Protein AF-Q2TUV1-F1 (afdb_monomer_lite)

InterPro domains:
  IPR002642 Lysophospholipase, catalytic domain [PF01735] (1-198)
  IPR002642 Lysophospholipase, catalytic domain [PS51210] (1-198)
  IPR016035 Acyl transferase/acyl hydrolase/lysophospholipase [SSF52151] (1-198)

pLDDT: mean 90.01, std 7.32, range [65.62, 97.75]

Foldseek 3Di:
DVLLVVLLQLLVLNDDPCCCVPVVVLVQQVCDPVQPQFQVPDVVQLVVCVVVVNVLSNLCRTPQQCVDCLGLVNLQVVCVVVVDDDDPLSSQLLSSLSRRAGPDPCSSQSQPFLLCSCVRPCNVVVVDDFDKDKDFDDDPPDPDDDPLTFIWIDGNAWIFGCRPVTNDIDGLQQPPFDDDPNHGPDDGDGRPRRSSSD

Secondary structure (DSSP, 8-state):
-HHHHHHHHHTTTT--HHHHHHT-GGGTT--SGGG-SB-GGGHHHHHHHHHTT-HHHHHTTBTTTTSGGGSHHHHHHHHHHTT----HHHHHHHHHHHHHS---TTTTTTT-BTGGGGGSHHHHTT-SPPP-EEEE---TT--PPPTTPPEEEE-SSEEEE-STTT-EEEEGGGTT--EETTEESSSPP-STTBTTT-

Radius of gyration: 18.06 Å; chains: 1; bounding box: 43×47×46 Å

Structure (mmCIF, N/CA/C/O backbone):
data_AF-Q2TUV1-F1
#
_entry.id   AF-Q2TUV1-F1
#
loop_
_atom_site.group_PDB
_atom_site.id
_atom_site.type_symbol
_atom_site.label_atom_id
_atom_site.label_alt_id
_atom_site.label_comp_id
_atom_site.label_asym_id
_atom_site.label_entity_id
_atom_site.label_seq_id
_atom_site.pdbx_PDB_ins_code
_atom_site.Cartn_x
_atom_site.Cartn_y
_atom_site.Cartn_z
_atom_site.occupancy
_atom_site.B_iso_or_equiv
_atom_site.auth_seq_id
_atom_site.auth_comp_id
_atom_site.auth_asym_id
_atom_site.auth_atom_id
_atom_site.pdbx_PDB_model_num
ATOM 1 N N . GLY A 1 1 ? -8.814 6.546 -2.308 1.00 87.31 1 GLY A N 1
ATOM 2 C CA . GLY A 1 1 ? -10.287 6.530 -2.306 1.00 87.31 1 GLY A CA 1
ATOM 3 C C . GLY A 1 1 ? -10.785 5.111 -2.459 1.00 87.31 1 GLY A C 1
ATOM 4 O O . GLY A 1 1 ? -10.721 4.375 -1.491 1.00 87.31 1 GLY A O 1
ATOM 5 N N . GLY A 1 2 ? -11.200 4.700 -3.664 1.00 93.56 2 GLY A N 1
ATOM 6 C CA . GLY A 1 2 ? -11.708 3.339 -3.916 1.00 93.56 2 GLY A CA 1
ATOM 7 C C . GLY A 1 2 ? -10.753 2.218 -3.485 1.00 93.56 2 GLY A C 1
ATOM 8 O O . GLY A 1 2 ? -11.180 1.293 -2.806 1.00 93.56 2 GLY A O 1
ATOM 9 N N . SER A 1 3 ? -9.451 2.359 -3.761 1.00 94.56 3 SER A N 1
ATOM 10 C CA . SER A 1 3 ? -8.426 1.403 -3.311 1.00 94.56 3 SER A CA 1
ATOM 11 C C . SER A 1 3 ? -8.361 1.252 -1.790 1.00 94.56 3 SER A C 1
ATOM 13 O O . SER A 1 3 ? -8.114 0.162 -1.298 1.00 94.56 3 SER A O 1
ATOM 15 N N . TRP A 1 4 ? -8.630 2.324 -1.037 1.00 93.62 4 TRP A N 1
ATOM 16 C CA . TRP A 1 4 ? -8.633 2.286 0.428 1.00 93.62 4 TRP A CA 1
ATOM 17 C C . TRP A 1 4 ? -9.812 1.472 0.955 1.00 93.62 4 TRP A C 1
ATOM 19 O O . TRP A 1 4 ? -9.640 0.652 1.850 1.00 93.62 4 TRP A O 1
ATOM 29 N N . LEU A 1 5 ? -10.996 1.664 0.362 1.00 93.50 5 LEU A N 1
ATOM 30 C CA . LEU A 1 5 ? -12.185 0.879 0.683 1.00 93.50 5 LEU A CA 1
ATOM 31 C C . LEU A 1 5 ? -11.929 -0.604 0.402 1.00 93.50 5 LEU A C 1
ATOM 33 O O . LEU A 1 5 ? -12.006 -1.419 1.310 1.00 93.50 5 LEU A O 1
ATOM 37 N N . VAL A 1 6 ? -11.563 -0.940 -0.837 1.00 93.75 6 VAL A N 1
ATOM 38 C CA . VAL A 1 6 ? -11.376 -2.336 -1.255 1.00 93.75 6 VAL A CA 1
ATOM 39 C C . VAL A 1 6 ? -10.231 -3.005 -0.487 1.00 93.75 6 VAL A C 1
ATOM 41 O O . VAL A 1 6 ? -10.405 -4.119 -0.003 1.00 93.75 6 VAL A O 1
ATOM 44 N N . GLY A 1 7 ? -9.099 -2.318 -0.309 1.00 93.94 7 GLY A N 1
ATOM 45 C CA . GLY A 1 7 ? -7.959 -2.821 0.459 1.00 93.94 7 GLY A CA 1
ATOM 46 C C . GLY A 1 7 ? -8.300 -3.060 1.930 1.00 93.94 7 GLY A C 1
ATOM 47 O O . GLY A 1 7 ? -8.040 -4.143 2.441 1.00 93.94 7 GLY A O 1
ATOM 48 N N . SER A 1 8 ? -8.944 -2.099 2.603 1.00 93.06 8 SER A N 1
ATOM 49 C CA . SER A 1 8 ? -9.300 -2.261 4.023 1.00 93.06 8 SER A CA 1
ATOM 50 C C . SER A 1 8 ? -10.266 -3.420 4.273 1.00 93.06 8 SER A C 1
ATOM 52 O O . SER A 1 8 ? -10.131 -4.079 5.292 1.00 93.06 8 SER A O 1
ATOM 54 N N . LEU A 1 9 ? -11.183 -3.729 3.349 1.00 94.25 9 LEU A N 1
ATOM 55 C CA . LEU A 1 9 ? -12.071 -4.891 3.485 1.00 94.25 9 LEU A CA 1
ATOM 56 C C . LEU A 1 9 ? -11.351 -6.207 3.178 1.00 94.25 9 LEU A C 1
ATOM 58 O O . LEU A 1 9 ? -11.445 -7.169 3.938 1.00 94.25 9 LEU A O 1
ATOM 62 N N . ALA A 1 10 ? -10.610 -6.260 2.070 1.00 94.38 10 ALA A N 1
ATOM 63 C CA . ALA A 1 10 ? -9.928 -7.475 1.634 1.00 94.38 10 ALA A CA 1
ATOM 64 C C . ALA A 1 10 ? -8.885 -7.967 2.640 1.00 94.38 10 ALA A C 1
ATOM 66 O O . ALA A 1 10 ? -8.793 -9.163 2.907 1.00 94.38 10 ALA A O 1
ATOM 67 N N . MET A 1 11 ? -8.154 -7.037 3.260 1.00 93.31 11 MET A N 1
ATOM 68 C CA . MET A 1 11 ? -7.170 -7.357 4.294 1.00 93.31 11 MET A CA 1
ATOM 69 C C . MET A 1 11 ? -7.799 -7.878 5.593 1.00 93.31 11 MET A C 1
ATOM 71 O O . MET A 1 11 ? -7.081 -8.410 6.433 1.00 93.31 11 MET A O 1
ATOM 75 N N . GLN A 1 12 ? -9.120 -7.752 5.759 1.00 92.50 12 GLN A N 1
ATOM 76 C CA . GLN A 1 12 ? -9.882 -8.276 6.896 1.00 92.50 12 GLN A CA 1
ATOM 77 C C . GLN A 1 12 ? -10.744 -9.477 6.501 1.00 92.50 12 GLN A C 1
ATOM 79 O O . GLN A 1 12 ? -11.858 -9.642 6.988 1.00 92.50 12 GLN A O 1
ATOM 84 N N . ASN A 1 13 ? -10.246 -10.323 5.590 1.00 93.75 13 ASN A N 1
ATOM 85 C CA . ASN A 1 13 ? -10.971 -11.508 5.123 1.00 93.75 13 ASN A CA 1
ATOM 86 C C . ASN A 1 13 ? -12.358 -11.162 4.539 1.00 93.75 13 ASN A C 1
ATOM 88 O O . ASN A 1 13 ? -13.320 -11.907 4.704 1.00 93.75 13 ASN A O 1
ATOM 92 N N . PHE A 1 14 ? -12.433 -10.013 3.861 1.00 94.19 14 PHE A N 1
ATOM 93 C CA . PHE A 1 14 ? -13.621 -9.495 3.188 1.00 94.19 14 PHE A CA 1
ATOM 94 C C . PHE A 1 14 ? -14.840 -9.283 4.103 1.0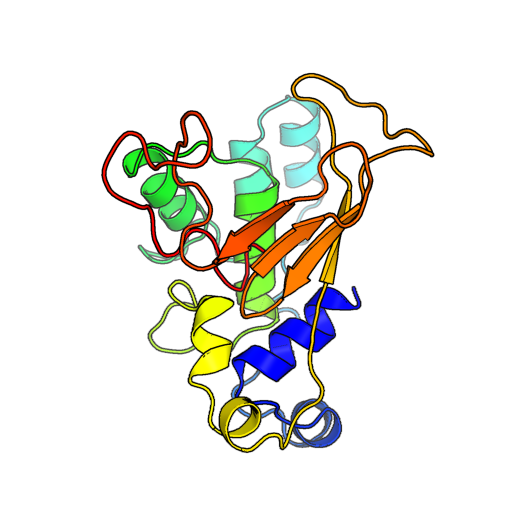0 94.19 14 PHE A C 1
ATOM 96 O O . PHE A 1 14 ? -15.963 -9.646 3.755 1.00 94.19 14 PHE A O 1
ATOM 103 N N . THR A 1 15 ? -14.627 -8.650 5.264 1.00 92.38 15 THR A N 1
ATOM 104 C CA . THR A 1 15 ? -15.714 -8.105 6.096 1.00 92.38 15 THR A CA 1
ATOM 105 C C . THR A 1 15 ? -16.673 -7.257 5.251 1.00 92.38 15 THR A C 1
ATOM 107 O O . THR A 1 15 ? -16.254 -6.529 4.349 1.00 92.38 15 THR A O 1
ATOM 110 N N . THR A 1 16 ? -17.975 -7.337 5.532 1.00 92.00 16 THR A N 1
ATOM 111 C CA . THR A 1 16 ? -18.980 -6.554 4.795 1.00 92.00 16 THR A CA 1
ATOM 112 C C . THR A 1 16 ? -18.959 -5.081 5.203 1.00 92.00 16 THR A C 1
ATOM 114 O O . THR A 1 16 ? -18.588 -4.734 6.323 1.00 92.00 16 THR A O 1
ATOM 117 N N . VAL A 1 17 ? -19.389 -4.188 4.308 1.00 93.19 17 VAL A N 1
ATOM 118 C CA . VAL A 1 17 ? -19.469 -2.747 4.612 1.00 93.19 17 VAL A CA 1
ATOM 119 C C . VAL A 1 17 ? -20.440 -2.497 5.764 1.00 93.19 17 VAL A C 1
ATOM 121 O O . VAL A 1 17 ? -20.173 -1.672 6.633 1.00 93.19 17 VAL A O 1
ATOM 124 N N . GLU A 1 18 ? -21.560 -3.214 5.773 1.00 92.50 18 GLU A N 1
ATOM 125 C CA . GLU A 1 18 ? -22.589 -3.140 6.799 1.00 92.50 18 GLU A CA 1
ATOM 126 C C . GLU A 1 18 ? -22.013 -3.475 8.175 1.00 92.50 18 GLU A C 1
ATOM 128 O O . GLU A 1 18 ? -22.199 -2.708 9.117 1.00 92.50 18 GLU A O 1
ATOM 133 N N . GLU A 1 19 ? -21.257 -4.566 8.281 1.00 92.00 19 GLU A N 1
ATOM 134 C CA . GLU A 1 19 ? -20.611 -4.970 9.529 1.00 92.00 19 GLU A CA 1
ATOM 135 C C . GLU A 1 19 ? -19.595 -3.917 9.992 1.00 92.00 19 GLU A C 1
ATOM 137 O O . GLU A 1 19 ? -19.640 -3.478 11.142 1.00 92.00 19 GLU A O 1
ATOM 142 N N . VAL A 1 20 ? -18.748 -3.406 9.087 1.00 91.38 20 VAL A N 1
ATOM 143 C CA . VAL A 1 20 ? -17.787 -2.342 9.429 1.00 91.38 20 VAL A CA 1
ATOM 144 C C . VAL A 1 20 ? -18.484 -1.079 9.945 1.00 91.38 20 VAL A C 1
ATOM 146 O O . VAL A 1 20 ? -18.038 -0.483 10.922 1.00 91.38 20 VAL A O 1
ATOM 149 N N . VAL A 1 21 ? -19.584 -0.661 9.317 1.00 90.19 21 VAL A N 1
ATOM 150 C CA . VAL A 1 21 ? -20.277 0.590 9.660 1.00 90.19 21 VAL A CA 1
ATOM 151 C C . VAL A 1 21 ? -21.147 0.457 10.910 1.00 90.19 21 VAL A C 1
ATOM 153 O O . VAL A 1 21 ? -21.186 1.384 11.720 1.00 90.19 21 VAL A O 1
ATOM 156 N N . PHE A 1 22 ? -21.877 -0.649 11.059 1.00 89.06 22 PHE A N 1
ATOM 157 C CA . PHE A 1 22 ? -22.876 -0.804 12.120 1.00 89.06 22 PHE A CA 1
ATOM 158 C C . PHE A 1 22 ? -22.338 -1.508 13.363 1.00 89.06 22 PHE A C 1
ATOM 160 O O . PHE A 1 22 ? -22.777 -1.191 14.468 1.00 89.06 22 PHE A O 1
ATOM 167 N N . GLU A 1 23 ? -21.395 -2.434 13.198 1.00 87.25 23 GLU A N 1
ATOM 168 C CA . GLU A 1 23 ? -20.838 -3.230 14.296 1.00 87.25 23 GLU A CA 1
ATOM 169 C C . GLU A 1 23 ? -19.422 -2.773 14.678 1.00 87.25 23 GLU A C 1
ATOM 171 O O . GLU A 1 23 ? -18.993 -2.988 15.811 1.00 87.25 23 GLU A O 1
ATOM 176 N N . ASN A 1 24 ? -18.725 -2.085 13.763 1.00 82.44 24 ASN A N 1
ATOM 177 C CA . ASN A 1 24 ? -17.346 -1.608 13.907 1.00 82.44 24 ASN A CA 1
ATOM 178 C C . ASN A 1 24 ? -16.391 -2.678 14.483 1.00 82.44 24 ASN A C 1
ATOM 180 O O . ASN A 1 24 ? -15.680 -2.410 15.464 1.00 82.44 24 ASN A O 1
ATOM 184 N N . PRO A 1 25 ? -16.362 -3.900 13.905 1.00 79.19 25 PRO A N 1
ATOM 185 C CA . PRO A 1 25 ? -15.434 -4.934 14.325 1.00 79.19 25 PRO A CA 1
ATOM 186 C C . PRO A 1 25 ? -14.004 -4.399 14.231 1.00 79.19 25 PRO A C 1
ATOM 188 O O . PRO A 1 25 ? -13.601 -3.797 13.233 1.00 79.19 25 PRO A O 1
ATOM 191 N N . TYR A 1 26 ? -13.241 -4.603 15.303 1.00 80.00 26 TYR A N 1
ATOM 192 C CA . TYR A 1 26 ? -11.821 -4.248 15.386 1.00 80.00 26 TYR A CA 1
ATOM 193 C C . TYR A 1 26 ? -11.487 -2.765 15.160 1.00 80.00 26 TYR A C 1
ATOM 195 O O . TYR A 1 26 ? -10.321 -2.430 14.939 1.00 80.00 26 TYR A O 1
ATOM 203 N N . ASP A 1 27 ? -12.484 -1.880 15.248 1.00 85.38 27 ASP A N 1
ATOM 204 C CA . ASP A 1 27 ? -12.310 -0.440 15.059 1.00 85.38 27 ASP A CA 1
ATOM 205 C C . ASP A 1 27 ? -11.691 -0.085 13.688 1.00 85.38 27 ASP A C 1
ATOM 207 O O . ASP A 1 27 ? -10.766 0.727 13.587 1.00 85.38 27 ASP A O 1
ATOM 211 N N . LEU A 1 28 ? -12.157 -0.751 12.622 1.00 86.38 28 LEU A N 1
ATOM 212 C CA . LEU A 1 28 ? -11.512 -0.728 11.306 1.00 86.38 28 LEU A CA 1
ATOM 213 C C . LEU A 1 28 ? -11.507 0.659 10.644 1.00 86.38 28 LEU A C 1
ATOM 215 O O . LEU A 1 28 ? -10.469 1.088 10.146 1.00 86.38 28 LEU A O 1
ATOM 219 N N . TRP A 1 29 ? -12.644 1.365 10.629 1.00 88.44 29 TRP A N 1
ATOM 220 C CA . TRP A 1 29 ? -12.791 2.691 10.002 1.00 88.44 29 TRP A CA 1
ATOM 221 C C . TRP A 1 29 ? -12.961 3.796 11.038 1.00 88.44 29 TRP A C 1
ATOM 223 O O . TRP A 1 29 ? -13.899 4.600 11.002 1.00 88.44 29 TRP A O 1
ATOM 233 N N . ASN A 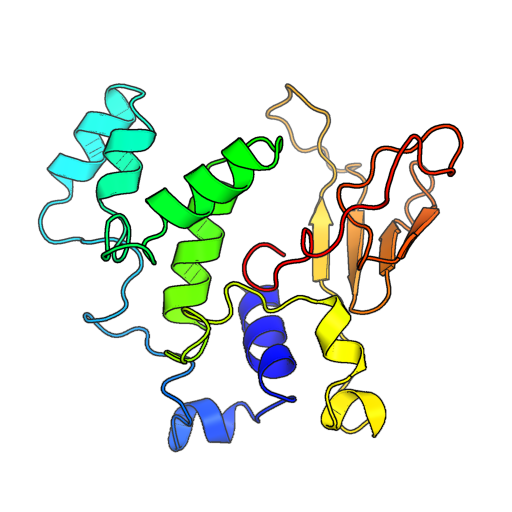1 30 ? -12.026 3.861 11.978 1.00 81.25 30 ASN A N 1
ATOM 234 C CA . ASN A 1 30 ? -12.037 4.913 12.976 1.00 81.25 30 ASN A CA 1
ATOM 235 C C . ASN A 1 30 ? -11.465 6.218 12.413 1.00 81.25 30 ASN A C 1
ATOM 237 O O . ASN A 1 30 ? -10.264 6.486 12.448 1.00 81.25 30 ASN A O 1
ATOM 241 N N . LEU A 1 31 ? -12.370 7.062 11.922 1.00 78.69 31 LEU A N 1
ATOM 242 C CA . LEU A 1 31 ? -12.064 8.401 11.415 1.00 78.69 31 LEU A CA 1
ATOM 243 C C . LEU A 1 31 ? -12.265 9.495 12.480 1.00 78.69 31 LEU A C 1
ATOM 245 O O . LEU A 1 31 ? -12.378 10.676 12.143 1.00 78.69 31 LEU A O 1
ATOM 249 N N . THR A 1 32 ? -12.351 9.121 13.760 1.00 78.44 32 THR A N 1
ATOM 250 C CA . THR A 1 32 ? -12.572 10.072 14.859 1.00 78.44 32 THR A CA 1
ATOM 251 C C . THR A 1 32 ? -11.308 10.866 15.195 1.00 78.44 32 THR A C 1
ATOM 253 O O . THR A 1 32 ? -10.222 10.608 14.671 1.00 78.44 32 THR A O 1
ATOM 256 N N . GLU A 1 33 ? -11.439 11.838 16.104 1.00 65.62 33 GLU A N 1
ATOM 257 C CA . GLU A 1 33 ? -10.330 12.666 16.599 1.00 65.62 33 GLU A CA 1
ATOM 258 C C . GLU A 1 33 ? -9.123 11.860 17.099 1.00 65.62 33 GLU A C 1
ATOM 260 O O . GLU A 1 33 ? -7.988 12.307 16.937 1.00 65.62 33 GLU A O 1
ATOM 265 N N . SER A 1 34 ? -9.337 10.653 17.632 1.00 72.12 34 SER A N 1
ATOM 266 C CA . SER A 1 34 ? -8.258 9.813 18.162 1.00 72.12 34 SER A CA 1
ATOM 267 C C . SER A 1 34 ? -7.356 9.204 17.083 1.00 72.12 34 SER A C 1
ATOM 269 O O . SER A 1 34 ? -6.209 8.868 17.379 1.00 72.12 34 SER A O 1
ATOM 271 N N . ARG A 1 35 ? -7.842 9.073 15.839 1.00 78.25 35 ARG A N 1
ATOM 272 C CA . ARG A 1 35 ? -7.130 8.415 14.726 1.00 78.25 35 ARG A CA 1
ATOM 273 C C . ARG A 1 35 ? -7.060 9.277 13.464 1.00 78.25 35 ARG A C 1
ATOM 275 O O . ARG A 1 35 ? -6.800 8.785 12.376 1.00 78.25 35 ARG A O 1
ATOM 282 N N . GLN A 1 36 ? -7.225 10.593 13.573 1.00 84.19 36 GLN A N 1
ATOM 283 C CA . GLN A 1 36 ? -6.979 11.501 12.442 1.00 84.19 36 GLN A CA 1
ATOM 284 C C . GLN A 1 36 ? -5.534 11.362 11.937 1.00 84.19 36 GLN A C 1
ATOM 286 O O . GLN A 1 36 ? -4.630 11.186 12.743 1.00 84.19 36 GLN A O 1
ATOM 291 N N . LEU A 1 37 ? -5.278 11.499 10.633 1.00 85.75 37 LEU A N 1
ATOM 292 C CA . LEU A 1 37 ? -3.907 11.409 10.090 1.00 85.75 37 LEU A CA 1
ATOM 293 C C . LEU A 1 37 ? -2.982 12.507 10.604 1.00 85.75 37 LEU A C 1
ATOM 295 O O . LEU A 1 37 ? -1.793 12.285 10.821 1.00 85.75 37 LEU A O 1
ATOM 299 N N . VAL A 1 38 ? -3.520 13.714 10.742 1.00 84.19 38 VAL A N 1
ATOM 300 C CA . VAL A 1 38 ? -2.746 14.926 10.996 1.00 84.19 38 VAL A CA 1
ATOM 301 C C . VAL A 1 38 ? -3.266 15.574 12.261 1.00 84.19 38 VAL A C 1
ATOM 303 O O . VAL A 1 38 ? -4.468 15.790 12.398 1.00 84.19 38 VAL A O 1
ATOM 306 N N . ASN A 1 39 ? -2.359 15.933 13.164 1.00 80.50 39 ASN A N 1
ATOM 307 C CA . ASN A 1 39 ? -2.711 16.709 14.338 1.00 80.50 39 ASN A CA 1
ATOM 308 C C . ASN A 1 39 ? -3.023 18.161 13.932 1.00 80.50 39 ASN A C 1
ATOM 310 O O . ASN A 1 39 ? -2.121 18.943 13.624 1.00 80.50 39 ASN A O 1
ATOM 314 N N . GLN A 1 40 ? -4.307 18.529 13.941 1.00 75.31 40 GLN A N 1
ATOM 315 C CA . GLN A 1 40 ? -4.778 19.839 13.471 1.00 75.31 40 GLN A CA 1
ATOM 316 C C . GLN A 1 40 ? -4.786 20.935 14.547 1.00 75.31 40 GLN A C 1
ATOM 318 O O . GLN A 1 40 ? -5.195 22.061 14.266 1.00 75.31 40 GLN A O 1
ATOM 323 N N . THR A 1 41 ? -4.305 20.661 15.766 1.00 74.88 41 THR A N 1
ATOM 324 C CA . THR A 1 41 ? -4.357 21.630 16.880 1.00 74.88 41 THR A CA 1
ATOM 325 C C . THR A 1 41 ? -3.623 22.945 16.593 1.00 74.88 41 THR A C 1
ATOM 327 O O . THR A 1 41 ? -3.927 23.962 17.216 1.00 74.88 41 THR A O 1
ATOM 330 N N . ASN A 1 42 ? -2.670 22.972 15.649 1.00 73.19 42 ASN A N 1
ATOM 331 C CA . ASN A 1 42 ? -2.048 24.214 15.191 1.00 73.19 42 ASN A CA 1
ATOM 332 C C . ASN A 1 42 ? -1.528 24.130 13.742 1.00 73.19 42 ASN A C 1
ATOM 334 O O . ASN A 1 42 ? -0.369 23.783 13.503 1.00 73.19 42 ASN A O 1
ATOM 338 N N . LEU A 1 43 ? -2.365 24.528 12.779 1.00 74.31 43 LEU A N 1
ATOM 339 C CA . LEU A 1 43 ? -2.040 24.529 11.344 1.00 74.31 43 LEU A CA 1
ATOM 340 C C . LEU A 1 43 ? -0.767 25.322 10.991 1.00 74.31 43 LEU A C 1
ATOM 342 O O . LEU A 1 43 ? -0.020 24.915 10.103 1.00 74.31 43 LEU A O 1
ATOM 346 N N . TRP A 1 44 ? -0.458 26.414 11.701 1.00 69.94 44 TRP A N 1
ATOM 347 C CA . TRP A 1 44 ? 0.751 27.211 11.438 1.00 69.94 44 TRP A CA 1
ATOM 348 C C . TRP A 1 44 ? 2.041 26.428 11.675 1.00 69.94 44 TRP A C 1
ATOM 350 O O . TRP A 1 44 ? 3.036 26.650 10.985 1.00 69.94 44 TRP A O 1
ATOM 360 N N . LYS A 1 45 ? 2.019 25.474 12.611 1.00 69.25 45 LYS A N 1
ATOM 361 C CA . LYS A 1 45 ? 3.164 24.601 12.869 1.00 69.25 45 LYS A CA 1
ATOM 362 C C . LYS A 1 45 ? 3.395 23.575 11.753 1.00 69.25 45 LYS A C 1
ATOM 364 O O . LYS A 1 45 ? 4.521 23.122 11.615 1.00 69.25 45 LYS A O 1
ATOM 369 N N . ILE A 1 46 ? 2.385 23.280 10.930 1.00 70.00 46 ILE A N 1
ATOM 370 C CA . ILE A 1 46 ? 2.502 22.442 9.723 1.00 70.00 46 ILE A CA 1
ATOM 371 C C . ILE A 1 46 ? 3.014 23.276 8.541 1.00 70.00 46 ILE A C 1
ATOM 373 O O . ILE A 1 46 ? 3.911 22.854 7.815 1.00 70.00 46 ILE A O 1
ATOM 377 N N . ILE A 1 47 ? 2.465 24.482 8.363 1.00 69.25 47 ILE A N 1
ATOM 378 C CA . ILE A 1 47 ? 2.755 25.354 7.214 1.00 69.25 47 ILE A CA 1
ATOM 379 C C . ILE A 1 47 ? 4.216 25.832 7.213 1.00 69.25 47 ILE A C 1
ATOM 381 O O . ILE A 1 47 ? 4.864 25.818 6.168 1.00 69.25 47 ILE A O 1
ATOM 385 N N . LEU A 1 48 ? 4.763 26.227 8.369 1.00 72.25 48 LEU A N 1
ATOM 386 C CA . LEU A 1 48 ? 6.125 26.773 8.459 1.00 72.25 48 LEU A CA 1
ATOM 387 C C . LEU A 1 48 ? 7.220 25.783 7.991 1.00 72.25 48 LEU A C 1
ATOM 389 O O . LEU A 1 48 ? 8.049 26.178 7.170 1.00 72.25 48 LEU A O 1
ATOM 393 N N . PRO A 1 49 ? 7.235 24.505 8.422 1.00 74.19 49 PRO A N 1
ATOM 394 C CA . PRO A 1 49 ? 8.150 23.494 7.888 1.00 74.19 49 PRO A CA 1
ATOM 395 C C . PRO A 1 49 ? 8.006 23.220 6.392 1.00 74.19 49 PRO A C 1
ATOM 397 O O . PRO A 1 49 ? 9.017 23.010 5.724 1.00 74.19 49 PRO A O 1
ATOM 400 N N . VAL A 1 50 ? 6.776 23.225 5.863 1.00 71.81 50 VAL A N 1
ATOM 401 C CA . VAL A 1 50 ? 6.521 23.004 4.429 1.00 71.81 50 VAL A CA 1
ATOM 402 C C . VAL A 1 50 ? 7.120 24.142 3.605 1.00 71.81 50 VAL A C 1
ATOM 404 O O . VAL A 1 50 ? 7.847 23.884 2.652 1.00 71.81 50 VAL A O 1
ATOM 407 N N . ILE A 1 51 ? 6.895 25.394 4.016 1.00 69.94 51 ILE A N 1
ATOM 408 C CA . ILE A 1 51 ? 7.496 26.574 3.371 1.00 69.94 51 ILE A CA 1
ATOM 409 C C . ILE A 1 51 ? 9.028 26.550 3.500 1.00 69.94 51 ILE A C 1
ATOM 411 O O . ILE A 1 51 ? 9.739 26.948 2.581 1.00 69.94 51 ILE A O 1
ATOM 415 N N . GLY A 1 52 ? 9.546 26.052 4.624 1.00 74.06 52 GLY A N 1
ATOM 416 C CA . GLY A 1 52 ? 10.978 25.880 4.866 1.00 74.06 52 GLY A CA 1
ATOM 417 C C . GLY A 1 52 ? 11.617 24.657 4.195 1.00 74.06 52 GLY A C 1
ATOM 418 O O . GLY A 1 52 ? 12.762 24.350 4.523 1.00 74.06 52 GLY A O 1
ATOM 419 N N . ASN A 1 53 ? 10.910 23.936 3.310 1.00 73.56 53 ASN A N 1
ATOM 420 C CA . ASN A 1 53 ? 11.368 22.697 2.659 1.00 73.56 53 ASN A CA 1
ATOM 421 C C . ASN A 1 53 ? 11.900 21.622 3.632 1.00 73.56 53 ASN A C 1
ATOM 423 O O . ASN A 1 53 ? 12.768 20.820 3.288 1.00 73.56 53 ASN A O 1
ATOM 427 N N . ASN A 1 54 ? 11.370 21.569 4.856 1.00 81.00 54 ASN A N 1
ATOM 428 C CA . ASN A 1 54 ? 11.758 20.584 5.860 1.00 81.00 54 ASN A CA 1
ATOM 429 C C . ASN A 1 54 ? 10.684 19.495 5.981 1.00 81.00 54 ASN A C 1
ATOM 431 O O . ASN A 1 54 ? 9.822 19.540 6.864 1.00 81.00 54 ASN A O 1
ATOM 435 N N . LEU A 1 55 ? 10.749 18.508 5.081 1.00 79.81 55 LEU A N 1
ATOM 436 C CA . LEU A 1 55 ? 9.771 17.421 4.997 1.00 79.81 55 LEU A CA 1
ATOM 437 C C . LEU A 1 55 ? 9.673 16.625 6.306 1.00 79.81 55 LEU A C 1
ATOM 439 O O . LEU A 1 55 ? 8.573 16.393 6.786 1.00 79.81 55 LEU A O 1
ATOM 443 N N . THR A 1 56 ? 10.793 16.267 6.935 1.00 81.31 56 THR A N 1
ATOM 444 C CA . THR A 1 56 ? 10.787 15.517 8.205 1.00 81.31 56 THR A CA 1
ATOM 445 C C . THR A 1 56 ? 10.079 16.282 9.322 1.00 81.31 56 THR A C 1
ATOM 447 O O . THR A 1 56 ? 9.323 15.697 10.095 1.00 81.31 56 THR A O 1
ATOM 450 N N . SER A 1 57 ? 10.292 17.597 9.403 1.00 83.12 57 SER A N 1
ATOM 451 C CA . SER A 1 57 ? 9.596 18.434 10.384 1.00 83.12 57 SER A CA 1
ATOM 452 C C . SER A 1 57 ? 8.106 18.543 10.062 1.00 83.12 57 SER A C 1
ATOM 454 O O . SER A 1 57 ? 7.293 18.466 10.976 1.00 83.12 57 SER A O 1
ATOM 456 N N . ALA A 1 58 ? 7.731 18.643 8.783 1.00 83.69 58 ALA A N 1
ATOM 457 C CA . ALA A 1 58 ? 6.329 18.643 8.362 1.00 83.69 58 ALA A CA 1
ATOM 458 C C . ALA A 1 58 ? 5.624 17.311 8.682 1.00 83.69 58 ALA A C 1
ATOM 460 O O . ALA A 1 58 ? 4.516 17.305 9.211 1.00 83.69 58 ALA A O 1
ATOM 461 N N . LEU A 1 59 ? 6.290 16.182 8.433 1.00 87.00 59 LEU A N 1
ATOM 462 C CA . LEU A 1 59 ? 5.768 14.848 8.734 1.00 87.00 59 LEU A CA 1
ATOM 463 C C . LEU A 1 59 ? 5.654 14.580 10.236 1.00 87.00 59 LEU A C 1
ATOM 465 O O . LEU A 1 59 ? 4.820 13.779 10.647 1.00 87.00 59 LEU A O 1
ATOM 469 N N . SER A 1 60 ? 6.415 15.290 11.076 1.00 86.12 60 SER A N 1
ATOM 470 C CA . SER A 1 60 ? 6.330 15.112 12.529 1.00 86.12 60 SER A CA 1
ATOM 471 C C . SER A 1 60 ? 4.989 15.507 13.157 1.00 86.12 60 SER A C 1
ATOM 473 O O . SER A 1 60 ? 4.729 15.160 14.307 1.00 86.12 60 SER A O 1
ATOM 475 N N . PHE A 1 61 ? 4.128 16.182 12.389 1.00 86.00 61 PHE A N 1
ATOM 476 C CA . PHE A 1 61 ? 2.749 16.516 12.756 1.00 86.00 61 PHE A CA 1
ATOM 477 C C . PHE A 1 61 ? 1.733 15.425 12.423 1.00 86.00 61 PHE A C 1
ATOM 479 O O . PHE A 1 61 ? 0.566 15.546 12.806 1.00 86.00 61 PHE A O 1
ATOM 486 N N . MET A 1 62 ? 2.142 14.372 11.713 1.00 88.00 62 MET A N 1
ATOM 487 C CA . MET A 1 62 ? 1.294 13.200 11.559 1.00 88.00 62 MET A CA 1
ATOM 488 C C . MET A 1 62 ? 1.063 12.572 12.931 1.00 88.00 62 MET A C 1
ATOM 490 O O . MET A 1 62 ? 1.996 12.401 13.724 1.00 88.00 62 MET A O 1
ATOM 494 N N . ASN A 1 63 ? -0.185 12.212 13.216 1.00 88.19 63 ASN A N 1
ATOM 495 C CA . ASN A 1 63 ? -0.449 11.371 14.372 1.00 88.19 63 ASN A CA 1
ATOM 496 C C . ASN A 1 63 ? 0.311 10.051 14.201 1.00 88.19 63 ASN A C 1
ATOM 498 O O . ASN A 1 63 ? 0.590 9.608 13.088 1.00 88.19 63 ASN A O 1
ATOM 502 N N . PHE A 1 64 ? 0.715 9.464 15.325 1.00 89.75 64 PHE A N 1
ATOM 503 C CA . PHE A 1 64 ? 1.560 8.268 15.369 1.00 89.75 64 PHE A CA 1
ATOM 504 C C . PHE A 1 64 ? 2.989 8.426 14.814 1.00 89.75 64 PHE A C 1
ATOM 506 O O . PHE A 1 64 ? 3.727 7.444 14.778 1.00 89.75 64 PHE A O 1
ATOM 513 N N . TRP A 1 65 ? 3.459 9.639 14.483 1.00 91.44 65 TRP A N 1
ATOM 514 C CA . TRP A 1 65 ? 4.819 9.841 13.956 1.00 91.44 65 TRP A CA 1
ATOM 515 C C . TRP A 1 65 ? 5.934 9.273 14.852 1.00 91.44 65 TRP A C 1
ATOM 517 O O . TRP A 1 65 ? 6.778 8.509 14.386 1.00 91.44 65 TRP A O 1
ATOM 527 N N . SER A 1 66 ? 5.917 9.608 16.146 1.00 88.50 66 SER A N 1
ATOM 528 C CA . SER A 1 66 ? 6.906 9.164 17.147 1.00 88.50 66 SER A CA 1
ATOM 529 C C . SER A 1 66 ? 6.276 8.280 18.235 1.00 88.50 66 SER A C 1
ATOM 531 O O . SER A 1 66 ? 6.618 8.409 19.411 1.00 88.50 66 SER A O 1
ATOM 533 N N . ASN A 1 67 ? 5.318 7.420 17.878 1.00 82.62 67 ASN A N 1
ATOM 534 C CA . ASN A 1 67 ? 4.640 6.547 18.841 1.00 82.62 67 ASN A CA 1
ATOM 535 C C . ASN A 1 67 ? 5.520 5.355 19.266 1.00 82.62 67 ASN A C 1
ATOM 537 O O . ASN A 1 67 ? 5.484 4.290 18.648 1.00 82.62 67 ASN A O 1
ATOM 541 N N . ASN A 1 68 ? 6.315 5.526 20.327 1.00 84.81 68 ASN A N 1
ATOM 542 C CA . ASN A 1 68 ? 7.261 4.509 20.807 1.00 84.81 68 ASN A CA 1
ATOM 543 C C . ASN A 1 68 ? 8.117 3.956 19.650 1.00 84.81 68 ASN A C 1
ATOM 545 O O . ASN A 1 68 ? 8.466 4.703 18.747 1.00 84.81 68 ASN A O 1
ATOM 549 N N . LYS A 1 69 ? 8.465 2.662 19.648 1.00 84.44 69 LYS A N 1
ATOM 550 C CA . LYS A 1 69 ? 9.209 2.016 18.546 1.00 84.44 69 LYS A CA 1
ATOM 551 C C . LYS A 1 69 ? 8.331 1.607 17.351 1.00 84.44 69 LYS A C 1
ATOM 553 O O . LYS A 1 69 ? 8.851 1.011 16.419 1.00 84.44 69 LYS A O 1
ATOM 558 N N . GLN A 1 70 ? 7.033 1.900 17.397 1.00 85.19 70 GLN A N 1
ATOM 559 C CA . GLN A 1 70 ? 6.031 1.510 16.395 1.00 85.19 70 GLN A CA 1
ATOM 560 C C . GLN A 1 70 ? 5.531 2.705 15.566 1.00 85.19 70 GLN A C 1
ATOM 562 O O . GLN A 1 70 ? 4.628 2.569 14.749 1.00 85.19 70 GLN A O 1
ATOM 567 N N . GLY A 1 71 ? 6.080 3.900 15.794 1.00 90.50 71 GLY A N 1
ATOM 568 C CA . GLY A 1 71 ? 5.660 5.096 15.075 1.00 90.50 71 GLY A CA 1
ATOM 569 C C . GLY A 1 71 ? 6.130 5.123 13.622 1.00 90.50 71 GLY A C 1
ATOM 570 O O . GLY A 1 71 ? 7.163 4.546 13.282 1.00 90.50 71 GLY A O 1
ATOM 571 N N . ILE A 1 72 ? 5.432 5.907 12.797 1.00 94.19 72 ILE A N 1
ATOM 572 C CA . ILE A 1 72 ? 5.690 6.068 11.353 1.00 94.19 72 ILE A CA 1
ATOM 573 C C . ILE A 1 72 ? 7.164 6.404 11.072 1.00 94.19 72 ILE A C 1
ATOM 575 O O . ILE A 1 72 ? 7.770 5.866 10.148 1.00 94.19 72 ILE A O 1
ATOM 579 N N . LYS A 1 73 ? 7.794 7.248 11.901 1.00 94.38 73 LYS A N 1
ATOM 580 C CA . LYS A 1 73 ? 9.221 7.585 11.771 1.00 94.38 73 LYS A CA 1
ATOM 581 C C . LYS A 1 73 ? 10.123 6.346 11.814 1.00 94.38 73 LYS A C 1
ATOM 583 O O . LYS A 1 73 ? 11.136 6.306 11.117 1.00 94.38 73 LYS A O 1
ATOM 588 N N . TYR A 1 74 ? 9.796 5.377 12.666 1.00 94.06 74 TYR A N 1
ATOM 589 C CA . TYR A 1 74 ? 10.579 4.157 12.847 1.00 94.06 74 TYR A CA 1
ATOM 590 C C . TYR A 1 74 ? 10.337 3.163 11.714 1.00 94.06 74 TYR A C 1
ATOM 592 O O . TYR A 1 74 ? 11.308 2.569 11.254 1.00 94.06 74 TYR A O 1
ATOM 600 N N . ASP A 1 75 ? 9.109 3.068 11.199 1.00 94.00 75 ASP A N 1
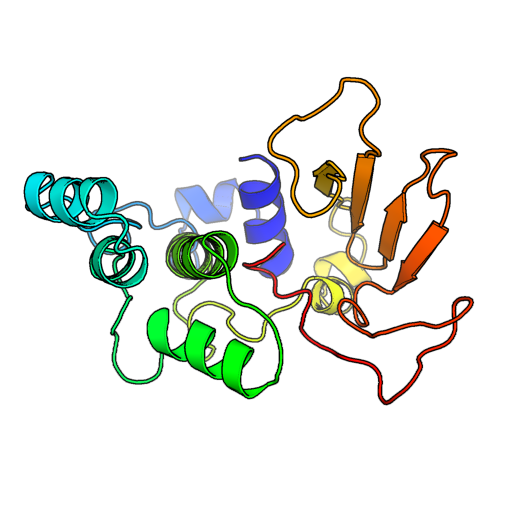ATOM 601 C CA . ASP A 1 75 ? 8.798 2.273 10.002 1.00 94.00 75 ASP A CA 1
ATOM 602 C C . ASP A 1 75 ? 9.608 2.770 8.789 1.00 94.00 75 ASP A C 1
ATOM 604 O O . ASP A 1 75 ? 10.270 1.990 8.101 1.00 94.00 75 ASP A O 1
ATOM 608 N N . LEU A 1 76 ? 9.651 4.091 8.573 1.00 94.62 76 LEU A N 1
ATOM 609 C CA . LEU A 1 76 ? 10.462 4.701 7.513 1.00 94.62 76 LEU A CA 1
ATOM 610 C C . LEU A 1 76 ? 11.961 4.465 7.738 1.00 94.62 76 LEU A C 1
ATOM 612 O O . LEU A 1 76 ? 12.685 4.111 6.808 1.00 94.62 76 LEU A O 1
ATOM 616 N N . ALA A 1 77 ? 12.441 4.630 8.973 1.00 94.69 77 ALA A N 1
ATOM 617 C CA . ALA A 1 77 ? 13.838 4.358 9.298 1.00 94.69 77 ALA A CA 1
ATOM 618 C C . ALA A 1 77 ? 14.205 2.885 9.051 1.00 94.69 77 ALA A C 1
ATOM 620 O O . ALA A 1 77 ? 15.287 2.613 8.539 1.00 94.69 77 ALA A O 1
ATOM 621 N N . ALA A 1 78 ? 13.312 1.942 9.366 1.00 94.50 78 ALA A N 1
ATOM 622 C CA . ALA A 1 78 ? 13.508 0.520 9.106 1.00 94.50 78 ALA A CA 1
ATOM 623 C C . ALA A 1 78 ? 13.596 0.225 7.602 1.00 94.50 78 ALA A C 1
ATOM 625 O O . ALA A 1 78 ? 14.526 -0.461 7.178 1.00 94.50 78 ALA A O 1
ATOM 626 N N . LYS A 1 79 ? 12.706 0.809 6.786 1.00 95.00 79 LYS A N 1
ATOM 627 C CA . LYS A 1 79 ? 12.757 0.690 5.318 1.00 95.00 79 LYS A CA 1
ATOM 628 C C . LYS A 1 79 ? 14.060 1.252 4.735 1.00 95.00 79 LYS A C 1
ATOM 630 O O . LYS A 1 79 ? 14.692 0.598 3.907 1.00 95.00 79 LYS A O 1
ATOM 635 N N . MET A 1 80 ? 14.508 2.406 5.233 1.00 95.44 80 MET A N 1
ATOM 636 C CA . MET A 1 80 ? 15.788 3.005 4.842 1.00 95.44 80 MET A CA 1
ATOM 637 C C . MET A 1 80 ? 16.986 2.130 5.238 1.00 95.44 80 MET A C 1
ATOM 639 O O . MET A 1 80 ? 17.889 1.915 4.434 1.00 95.44 80 MET A O 1
ATOM 643 N N . MET A 1 81 ? 16.991 1.569 6.454 1.00 96.38 81 MET A N 1
ATOM 644 C CA . MET A 1 81 ? 18.038 0.639 6.905 1.00 96.38 81 MET A CA 1
ATOM 645 C C . MET A 1 81 ? 18.053 -0.672 6.109 1.00 96.38 81 MET A C 1
ATOM 647 O O . MET A 1 81 ? 19.112 -1.278 5.969 1.00 96.38 81 MET A O 1
ATOM 651 N N . ALA A 1 82 ? 16.909 -1.090 5.562 1.00 93.88 82 ALA A N 1
ATOM 652 C CA . ALA A 1 82 ? 16.806 -2.226 4.649 1.00 93.88 82 ALA A CA 1
ATOM 653 C C . ALA A 1 82 ? 17.309 -1.917 3.221 1.00 93.88 82 ALA A C 1
ATOM 655 O O . ALA A 1 82 ? 17.335 -2.814 2.383 1.00 93.88 82 ALA A O 1
ATOM 656 N N . GLY A 1 83 ? 17.737 -0.678 2.944 1.00 94.12 83 GLY A N 1
ATOM 657 C CA . GLY A 1 83 ? 18.330 -0.272 1.667 1.00 94.12 83 GLY A CA 1
ATOM 658 C C . GLY A 1 83 ? 17.342 0.303 0.650 1.00 94.12 83 GLY A C 1
ATOM 659 O O . GLY A 1 83 ? 17.716 0.485 -0.507 1.00 94.12 83 GLY A O 1
ATOM 660 N N . PHE A 1 84 ? 16.105 0.604 1.057 1.00 94.25 84 PHE A N 1
ATOM 661 C CA . PHE A 1 84 ? 15.096 1.200 0.181 1.00 94.25 84 PHE A CA 1
ATOM 662 C C . PHE A 1 84 ? 14.929 2.694 0.437 1.00 94.25 84 PHE A C 1
ATOM 664 O O . PHE A 1 84 ? 14.933 3.154 1.578 1.00 94.25 84 PHE A O 1
ATOM 671 N N . GLU A 1 85 ? 14.703 3.456 -0.629 1.00 92.44 85 GLU A N 1
ATOM 672 C CA . GLU A 1 85 ? 14.339 4.862 -0.498 1.00 92.44 85 GLU A CA 1
ATOM 673 C C . GLU A 1 85 ? 12.965 5.013 0.171 1.00 92.44 85 GLU A C 1
ATOM 675 O O . GLU A 1 85 ? 12.050 4.210 -0.030 1.00 92.44 85 GLU A O 1
ATOM 680 N N . THR A 1 86 ? 12.821 6.078 0.957 1.00 93.12 86 THR A N 1
ATOM 681 C CA . THR A 1 86 ? 11.550 6.486 1.559 1.00 93.12 86 THR A CA 1
ATOM 682 C C . THR A 1 86 ? 11.099 7.812 0.977 1.00 93.12 86 THR A C 1
ATOM 684 O O . THR A 1 86 ? 11.906 8.714 0.746 1.00 93.12 86 THR A O 1
ATOM 687 N N . SER A 1 87 ? 9.795 7.964 0.827 1.00 90.88 87 SER A N 1
ATOM 688 C CA . SER A 1 87 ? 9.134 9.119 0.241 1.00 90.88 87 SER A CA 1
ATOM 689 C C . SER A 1 87 ? 7.985 9.611 1.126 1.00 90.88 87 SER A C 1
ATOM 691 O O . SER A 1 87 ? 7.654 9.013 2.151 1.00 90.88 87 SER A O 1
ATOM 693 N N . LEU A 1 88 ? 7.330 10.699 0.708 1.00 91.12 88 LEU A N 1
ATOM 694 C CA . LEU A 1 88 ? 6.072 11.139 1.320 1.00 91.12 88 LEU A CA 1
ATOM 695 C C . LEU A 1 88 ? 5.003 10.031 1.282 1.00 91.12 88 LEU A C 1
ATOM 697 O O . LEU A 1 88 ? 4.220 9.923 2.223 1.00 91.12 88 LEU A O 1
ATOM 701 N N . THR A 1 89 ? 4.993 9.198 0.236 1.00 93.25 89 THR A N 1
ATOM 702 C CA . THR A 1 89 ? 4.052 8.078 0.107 1.00 93.25 89 THR A CA 1
ATOM 703 C C . THR A 1 89 ? 4.215 7.077 1.243 1.00 93.25 89 THR A C 1
ATOM 705 O O . THR A 1 89 ? 3.209 6.617 1.759 1.00 93.25 89 THR A O 1
ATOM 708 N N . ASP A 1 90 ? 5.444 6.800 1.689 1.00 95.12 90 ASP A N 1
ATOM 709 C CA . ASP A 1 90 ? 5.699 5.886 2.809 1.00 95.12 90 ASP A CA 1
ATOM 710 C C . ASP A 1 90 ? 5.150 6.425 4.133 1.00 95.12 90 ASP A C 1
ATOM 712 O O . ASP A 1 90 ? 4.597 5.682 4.937 1.00 95.12 90 ASP A O 1
ATOM 716 N N . ALA A 1 91 ? 5.283 7.730 4.382 1.00 94.38 91 ALA A N 1
ATOM 717 C CA . ALA A 1 91 ? 4.706 8.323 5.585 1.00 94.38 91 ALA A CA 1
ATOM 718 C C . ALA A 1 91 ? 3.173 8.320 5.512 1.00 94.38 91 ALA A C 1
ATOM 720 O O . ALA A 1 91 ? 2.497 7.947 6.472 1.00 94.38 91 ALA A O 1
ATOM 721 N N . TRP A 1 92 ? 2.631 8.707 4.354 1.00 93.31 92 TRP A N 1
ATOM 722 C CA . TRP A 1 92 ? 1.196 8.758 4.100 1.00 93.31 92 TRP A CA 1
ATOM 723 C C . TRP A 1 92 ? 0.532 7.382 4.213 1.00 93.31 92 TRP A C 1
ATOM 725 O O . TRP A 1 92 ? -0.511 7.269 4.853 1.00 93.31 92 TRP A O 1
ATOM 735 N N . SER A 1 93 ? 1.149 6.338 3.657 1.00 95.00 93 SER A N 1
ATOM 736 C CA . SER A 1 93 ? 0.645 4.964 3.702 1.00 95.00 93 SER A CA 1
ATOM 737 C C . SER A 1 93 ? 0.554 4.423 5.122 1.00 95.00 93 SER A C 1
ATOM 739 O O . SER A 1 93 ? -0.476 3.876 5.511 1.00 95.00 93 SER A O 1
ATOM 741 N N . ARG A 1 94 ? 1.596 4.623 5.936 1.00 94.25 94 ARG A N 1
ATOM 742 C CA . ARG A 1 94 ? 1.575 4.213 7.346 1.00 94.25 94 ARG A CA 1
ATOM 743 C C . ARG A 1 94 ? 0.552 5.013 8.145 1.00 94.25 94 ARG A C 1
ATOM 745 O O . ARG A 1 94 ? -0.168 4.434 8.951 1.00 94.25 94 ARG A O 1
ATOM 752 N N . GLY A 1 95 ? 0.408 6.309 7.862 1.00 92.81 95 GLY A N 1
ATOM 753 C CA . GLY A 1 95 ? -0.687 7.114 8.403 1.00 92.81 95 GLY A CA 1
ATOM 754 C C . GLY A 1 95 ? -2.063 6.519 8.081 1.00 92.81 95 GLY A C 1
ATOM 755 O O . GLY A 1 95 ? -2.876 6.342 8.984 1.00 92.81 95 GLY A O 1
ATOM 756 N N . LEU A 1 96 ? -2.317 6.173 6.814 1.00 92.75 96 LEU A N 1
ATOM 757 C CA . LEU A 1 96 ? -3.575 5.549 6.388 1.00 92.75 96 LEU A CA 1
ATOM 758 C C . LEU A 1 96 ? -3.804 4.180 7.035 1.00 92.75 96 LEU A C 1
ATOM 760 O O . LEU A 1 96 ? -4.931 3.884 7.422 1.00 92.75 96 LEU A O 1
ATOM 764 N N . ALA A 1 97 ? -2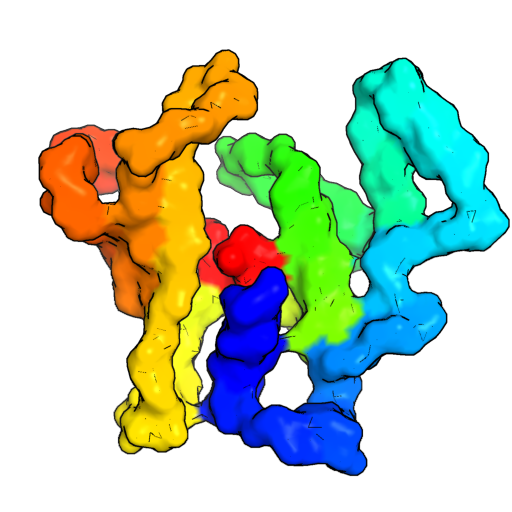.761 3.368 7.214 1.00 93.50 97 ALA A N 1
ATOM 765 C CA . ALA A 1 97 ? -2.869 2.104 7.939 1.00 93.50 97 ALA A CA 1
ATOM 766 C C . ALA A 1 97 ? -3.361 2.337 9.380 1.00 93.50 97 ALA A C 1
ATOM 768 O O . ALA A 1 97 ? -4.317 1.704 9.823 1.00 93.50 97 ALA A O 1
ATOM 769 N N . HIS A 1 98 ? -2.828 3.352 10.070 1.00 90.81 98 HIS A N 1
ATOM 770 C CA . HIS A 1 98 ? -3.335 3.769 11.380 1.00 90.81 98 HIS A CA 1
ATOM 771 C C . HIS A 1 98 ? -4.792 4.254 11.372 1.00 90.81 98 HIS A C 1
ATOM 773 O O . HIS A 1 98 ? -5.352 4.399 12.453 1.00 90.81 98 HIS A O 1
ATOM 779 N N . GLN A 1 99 ? -5.433 4.486 10.225 1.00 89.94 99 GLN A N 1
ATOM 780 C CA . GLN A 1 99 ? -6.854 4.849 10.123 1.00 89.94 99 GLN A CA 1
ATOM 781 C C . GLN A 1 99 ? -7.774 3.719 9.690 1.00 89.94 99 GLN A C 1
ATOM 783 O O . GLN A 1 99 ? -8.940 3.714 10.071 1.00 89.94 99 GLN A O 1
ATOM 788 N N . LEU A 1 100 ? -7.266 2.839 8.834 1.00 91.31 100 LEU A N 1
ATOM 789 C CA . LEU A 1 100 ? -8.086 1.924 8.046 1.00 91.31 100 LEU A CA 1
ATOM 790 C C . LEU A 1 100 ? -7.859 0.457 8.404 1.00 91.31 100 LEU A C 1
ATOM 792 O O . LEU A 1 100 ? -8.473 -0.410 7.791 1.00 91.31 100 LEU A O 1
ATOM 796 N N . PHE A 1 101 ? -6.909 0.175 9.300 1.00 91.19 101 PHE A N 1
ATOM 797 C CA . PHE A 1 101 ? -6.540 -1.172 9.726 1.00 91.19 101 PHE A CA 1
ATOM 798 C C . PHE A 1 101 ? -6.734 -1.296 11.244 1.00 91.19 101 PHE A C 1
ATOM 800 O O . PHE A 1 101 ? -6.620 -0.291 11.953 1.00 91.19 101 PHE A O 1
ATOM 807 N N . PRO A 1 102 ? -7.011 -2.497 11.773 1.00 89.06 102 PRO A N 1
ATOM 808 C CA . PRO A 1 102 ? -7.188 -2.706 13.205 1.00 89.06 102 PRO A CA 1
ATOM 809 C C . PRO A 1 102 ? -5.969 -2.302 14.030 1.00 89.06 102 PRO A C 1
ATOM 811 O O . PRO A 1 102 ? -4.831 -2.479 13.600 1.00 89.06 102 PRO A O 1
ATOM 814 N N . GLN A 1 103 ? -6.194 -1.828 15.256 1.00 85.88 103 GLN A N 1
ATOM 815 C CA . GLN A 1 103 ? -5.122 -1.695 16.243 1.00 85.88 103 GLN A CA 1
ATOM 816 C C . GLN A 1 103 ? -4.823 -3.072 16.858 1.00 85.88 103 GLN A C 1
ATOM 818 O O . GLN A 1 103 ? -5.285 -3.396 17.951 1.00 85.88 103 GLN A O 1
ATOM 823 N N . ASP A 1 104 ? -4.078 -3.890 16.125 1.00 83.50 104 ASP A N 1
ATOM 824 C CA . ASP A 1 104 ? -3.641 -5.224 16.533 1.00 83.50 104 ASP A CA 1
ATOM 825 C C . ASP A 1 104 ? -2.181 -5.239 17.030 1.00 83.50 104 ASP A C 1
ATOM 827 O O . ASP A 1 104 ? -1.475 -4.223 17.038 1.00 83.50 104 ASP A O 1
ATOM 831 N N . ASP A 1 105 ? -1.700 -6.420 17.424 1.00 84.50 105 ASP A N 1
ATOM 832 C CA . ASP A 1 105 ? -0.304 -6.632 17.838 1.00 84.50 105 ASP A CA 1
ATOM 833 C C . ASP A 1 105 ? 0.704 -6.444 16.681 1.00 84.50 105 ASP A C 1
ATOM 835 O O . ASP A 1 105 ? 1.916 -6.401 16.906 1.00 84.50 105 ASP A O 1
ATOM 839 N N . ASN A 1 106 ? 0.219 -6.287 15.444 1.00 87.19 106 ASN A N 1
ATOM 840 C CA . ASN A 1 106 ? 1.007 -6.101 14.229 1.00 87.19 106 ASN A CA 1
ATOM 841 C C . ASN A 1 106 ? 1.139 -4.622 13.820 1.00 87.19 106 ASN A C 1
ATOM 843 O O . ASN A 1 106 ? 1.422 -4.312 12.661 1.00 87.19 106 ASN A O 1
ATOM 847 N N . ASN A 1 107 ? 0.960 -3.681 14.750 1.00 89.75 107 ASN A N 1
ATOM 848 C CA . ASN A 1 107 ? 1.123 -2.249 14.480 1.00 89.75 107 ASN A CA 1
ATOM 849 C C . ASN A 1 107 ? 0.313 -1.797 13.249 1.00 89.75 107 ASN A C 1
ATOM 851 O O . ASN A 1 107 ? 0.865 -1.256 12.282 1.00 89.75 107 ASN A O 1
ATOM 855 N N . TYR A 1 108 ? -0.999 -2.037 13.284 1.00 91.75 108 TYR A N 1
ATOM 856 C CA . TYR A 1 108 ? -1.912 -1.637 12.213 1.00 91.75 108 TYR A CA 1
ATOM 857 C C . TYR A 1 108 ? -1.527 -2.279 10.873 1.00 91.75 108 TYR A C 1
ATOM 859 O O . TYR A 1 108 ? -1.327 -1.596 9.866 1.00 91.75 108 TYR A O 1
ATOM 867 N N . GLY A 1 109 ? -1.328 -3.601 10.882 1.00 91.62 109 GLY A N 1
ATOM 868 C CA . GLY A 1 109 ? -0.957 -4.366 9.688 1.00 91.62 109 GLY A CA 1
ATOM 869 C C . GLY A 1 109 ? 0.397 -3.978 9.082 1.00 91.62 109 GLY A C 1
ATOM 870 O O . GLY A 1 109 ? 0.548 -3.936 7.863 1.00 91.62 109 GLY A O 1
ATOM 871 N N . SER A 1 110 ? 1.396 -3.660 9.908 1.00 92.69 110 SER A N 1
ATOM 872 C CA . SER A 1 110 ? 2.735 -3.265 9.442 1.00 92.69 110 SER A CA 1
ATOM 873 C C . SER A 1 110 ? 3.456 -4.342 8.630 1.00 92.69 110 SER A C 1
ATOM 875 O O . SER A 1 110 ? 4.220 -4.003 7.729 1.00 92.69 110 SER A O 1
ATOM 877 N N . SER A 1 111 ? 3.185 -5.621 8.897 1.00 93.69 111 SER A N 1
ATOM 878 C CA . SER A 1 111 ? 3.692 -6.737 8.091 1.00 93.69 111 SER A CA 1
ATOM 879 C C . SER A 1 111 ? 2.702 -7.258 7.052 1.00 93.69 111 SER A C 1
ATOM 881 O O . SER A 1 111 ? 3.079 -8.121 6.270 1.00 93.69 111 SER A O 1
ATOM 883 N N . ALA A 1 112 ? 1.464 -6.757 7.039 1.00 95.12 112 ALA A N 1
ATOM 884 C CA . ALA A 1 112 ? 0.424 -7.260 6.153 1.00 95.12 112 ALA A CA 1
ATOM 885 C C . ALA A 1 112 ? 0.717 -6.857 4.702 1.00 95.12 112 ALA A C 1
ATOM 887 O O . ALA A 1 112 ? 1.100 -5.712 4.441 1.00 95.12 112 ALA A O 1
ATOM 888 N N . THR A 1 113 ? 0.529 -7.776 3.762 1.00 96.94 113 THR A N 1
ATOM 889 C CA . THR A 1 113 ? 0.864 -7.593 2.347 1.00 96.94 113 THR A CA 1
ATOM 890 C C . THR A 1 113 ? -0.310 -7.918 1.431 1.00 96.94 113 THR A C 1
ATOM 892 O O . THR A 1 113 ? -1.217 -8.663 1.794 1.00 96.94 113 THR A O 1
ATOM 895 N N . TRP A 1 114 ? -0.301 -7.374 0.215 1.00 96.62 114 TRP A N 1
ATOM 896 C CA . TRP A 1 114 ? -1.299 -7.730 -0.797 1.00 96.62 114 TRP A CA 1
ATOM 897 C C . TRP A 1 114 ? -1.207 -9.197 -1.216 1.00 96.62 114 TRP A C 1
ATOM 899 O O . TRP A 1 114 ? -2.232 -9.810 -1.514 1.00 96.62 114 TRP A O 1
ATOM 909 N N . SER A 1 115 ? -0.007 -9.783 -1.216 1.00 97.44 115 SER A N 1
ATOM 910 C CA . SER A 1 115 ? 0.147 -11.211 -1.488 1.00 97.44 115 SER A CA 1
ATOM 911 C C . SER A 1 115 ? -0.439 -12.111 -0.390 1.00 97.44 115 SER A C 1
ATOM 913 O O . SER A 1 115 ? -0.864 -13.217 -0.724 1.00 97.44 115 SER A O 1
ATOM 915 N N . ASP A 1 116 ? -0.587 -11.638 0.856 1.00 96.56 116 ASP A N 1
ATOM 916 C CA . ASP A 1 116 ? -1.266 -12.386 1.934 1.00 96.56 116 ASP A CA 1
ATOM 917 C C . ASP A 1 116 ? -2.766 -12.597 1.660 1.00 96.56 116 ASP A C 1
ATOM 919 O O . ASP A 1 116 ? -3.361 -13.549 2.165 1.00 96.56 116 ASP A O 1
ATOM 923 N N . ILE A 1 117 ? -3.398 -11.758 0.823 1.00 96.62 117 ILE A N 1
ATOM 924 C CA . ILE A 1 117 ? -4.824 -11.897 0.464 1.00 96.62 117 ILE A CA 1
ATOM 925 C C . ILE A 1 117 ? -5.099 -13.274 -0.155 1.00 96.62 117 ILE A C 1
ATOM 927 O O . ILE A 1 117 ? -6.175 -13.833 0.063 1.00 96.62 117 ILE A O 1
ATOM 931 N N . ARG A 1 118 ? -4.114 -13.852 -0.862 1.00 96.06 118 ARG A N 1
ATOM 932 C CA . ARG A 1 118 ? -4.190 -15.195 -1.465 1.00 96.06 118 ARG A CA 1
ATOM 933 C C . ARG A 1 118 ? -4.531 -16.281 -0.446 1.00 96.06 118 ARG A C 1
ATOM 935 O O . ARG A 1 118 ? -5.209 -17.242 -0.797 1.00 96.06 118 ARG A O 1
ATOM 942 N N . ASP A 1 119 ? -4.060 -16.108 0.786 1.00 95.56 119 ASP A N 1
ATOM 943 C CA . ASP A 1 119 ? -4.200 -17.073 1.875 1.00 95.56 119 ASP A CA 1
ATOM 944 C C . ASP A 1 119 ? -5.412 -16.766 2.774 1.00 95.56 119 ASP A C 1
ATOM 946 O O . ASP A 1 119 ? -5.722 -17.530 3.692 1.00 95.56 119 ASP A O 1
ATOM 950 N N . SER A 1 120 ? -6.133 -15.666 2.518 1.00 95.69 120 SER A N 1
ATOM 951 C CA . SER A 1 120 ? -7.375 -15.362 3.231 1.00 95.69 120 SER A CA 1
ATOM 952 C C . SER A 1 120 ? -8.473 -16.366 2.867 1.00 95.69 120 SER A C 1
ATOM 954 O O . SER A 1 120 ? -8.602 -16.797 1.719 1.00 95.69 120 SER A O 1
ATOM 956 N N . THR A 1 121 ? -9.299 -16.739 3.845 1.00 97.25 121 THR A N 1
ATOM 957 C CA . THR A 1 121 ? -10.354 -17.742 3.631 1.00 97.25 121 THR A CA 1
ATOM 958 C C . THR A 1 121 ? -11.389 -17.288 2.605 1.00 97.25 121 THR A C 1
ATOM 960 O O . THR A 1 121 ? -11.776 -18.087 1.758 1.00 97.25 121 THR A O 1
ATOM 963 N N . ALA A 1 122 ? -11.783 -16.011 2.621 1.00 96.62 122 ALA A N 1
ATOM 964 C CA . ALA A 1 122 ? -12.741 -15.464 1.667 1.00 96.62 122 ALA A CA 1
ATOM 965 C C . ALA A 1 122 ? -12.207 -15.519 0.228 1.00 96.62 122 ALA A C 1
ATOM 967 O O . ALA A 1 122 ? -12.945 -15.856 -0.696 1.00 96.62 122 ALA A O 1
ATOM 968 N N . PHE A 1 123 ? -10.914 -15.246 0.030 1.00 96.38 123 PHE A N 1
ATOM 969 C CA . PHE A 1 123 ? -10.292 -15.346 -1.286 1.00 96.38 123 PHE A CA 1
ATOM 970 C C . PHE A 1 123 ? -10.150 -16.804 -1.737 1.00 96.38 123 PHE A C 1
ATOM 972 O O . PHE A 1 123 ? -10.565 -17.146 -2.843 1.00 96.38 123 PHE A O 1
ATOM 979 N N . ALA A 1 124 ? -9.636 -17.680 -0.868 1.00 94.38 124 ALA A N 1
ATOM 980 C CA . ALA A 1 124 ? -9.442 -19.100 -1.167 1.00 94.38 124 ALA A CA 1
ATOM 981 C C . ALA A 1 124 ? -10.760 -19.835 -1.480 1.00 94.38 124 ALA A C 1
ATOM 983 O O . ALA A 1 124 ? -10.793 -20.729 -2.328 1.00 94.38 124 ALA A O 1
ATOM 984 N N . ASN A 1 125 ? -11.855 -19.438 -0.827 1.00 97.00 125 ASN A N 1
ATOM 985 C CA . ASN A 1 125 ? -13.184 -20.006 -1.045 1.00 97.00 125 ASN A CA 1
ATOM 986 C C . ASN A 1 125 ? -13.959 -19.348 -2.196 1.00 97.00 125 ASN A C 1
ATOM 988 O O . ASN A 1 125 ? -15.004 -19.870 -2.576 1.00 97.00 125 ASN A O 1
ATOM 992 N N . HIS A 1 126 ? -13.437 -18.275 -2.802 1.00 95.69 126 HIS A N 1
ATOM 993 C CA . HIS A 1 126 ? -14.131 -17.463 -3.812 1.00 95.69 126 HIS A CA 1
ATOM 994 C C . HIS A 1 126 ? -15.390 -16.751 -3.279 1.00 95.69 126 HIS A C 1
ATOM 996 O O . HIS A 1 126 ? -16.326 -16.483 -4.033 1.00 95.69 126 HIS A O 1
ATOM 1002 N N . ASP A 1 127 ? -15.399 -16.409 -1.990 1.00 96.38 127 ASP A N 1
ATOM 1003 C CA . ASP A 1 127 ? -16.489 -15.680 -1.329 1.00 96.38 127 ASP A CA 1
ATOM 1004 C C . ASP A 1 127 ? -16.392 -14.156 -1.539 1.00 96.38 127 ASP A C 1
ATOM 1006 O O . ASP A 1 127 ? -17.309 -13.411 -1.192 1.00 96.38 127 ASP A O 1
ATOM 1010 N N . MET A 1 128 ? -15.295 -13.676 -2.135 1.00 95.38 128 MET A N 1
ATOM 1011 C CA . MET A 1 128 ? -15.089 -12.273 -2.495 1.00 95.38 128 MET A CA 1
ATOM 1012 C C . MET A 1 128 ? -14.799 -12.091 -3.994 1.00 95.38 128 MET A C 1
ATOM 1014 O O . MET A 1 128 ? -14.225 -12.984 -4.624 1.00 95.38 128 MET A O 1
ATOM 1018 N N . PRO A 1 129 ? -15.141 -10.933 -4.595 1.00 94.75 129 PRO A N 1
ATOM 1019 C CA . PRO A 1 129 ? -14.750 -10.618 -5.964 1.00 94.75 129 PRO A CA 1
ATOM 1020 C C . PRO A 1 129 ? -13.230 -10.541 -6.125 1.00 94.75 129 PRO A C 1
ATOM 1022 O O . PRO A 1 129 ? -12.516 -10.099 -5.223 1.00 94.75 129 PRO A O 1
ATOM 1025 N N . PHE A 1 130 ? -12.742 -10.881 -7.319 1.00 95.69 130 PHE A N 1
ATOM 1026 C CA . PHE A 1 130 ? -11.347 -10.632 -7.666 1.00 95.69 130 PHE A CA 1
ATOM 1027 C C . PHE A 1 130 ? -11.078 -9.125 -7.691 1.00 95.69 130 PHE A C 1
ATOM 1029 O O . PHE A 1 130 ? -11.714 -8.378 -8.439 1.00 95.69 130 PHE A O 1
ATOM 1036 N N . MET A 1 131 ? -10.148 -8.683 -6.852 1.00 93.50 131 MET A N 1
ATOM 1037 C CA . MET A 1 131 ? -9.830 -7.273 -6.674 1.00 93.50 131 MET A CA 1
ATOM 1038 C C . MET A 1 131 ? -8.554 -6.890 -7.407 1.00 93.50 131 MET A C 1
ATOM 1040 O O . MET A 1 131 ? -7.584 -7.643 -7.439 1.00 93.50 131 MET A O 1
ATOM 1044 N N . PHE A 1 13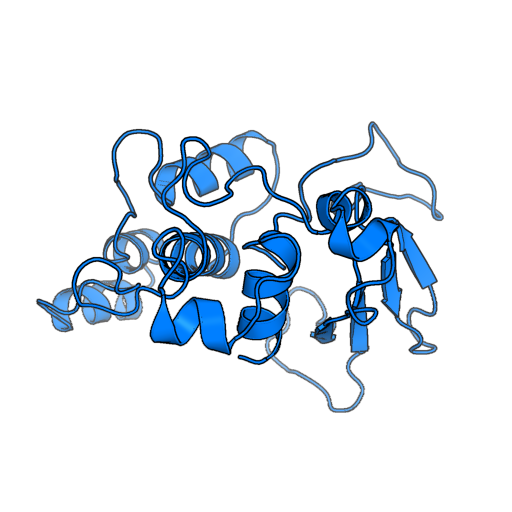2 ? -8.536 -5.665 -7.908 1.00 96.19 132 PHE A N 1
ATOM 1045 C CA . PHE A 1 132 ? -7.340 -5.020 -8.416 1.00 96.19 132 PHE A CA 1
ATOM 1046 C C . PHE A 1 132 ? -7.454 -3.514 -8.193 1.00 96.19 132 PHE A C 1
ATOM 1048 O O . PHE A 1 132 ? -8.547 -2.958 -8.047 1.00 96.19 132 PHE A O 1
ATOM 1055 N N . VAL A 1 133 ? -6.313 -2.847 -8.161 1.00 96.94 133 VAL A N 1
ATOM 1056 C CA . VAL A 1 133 ? -6.202 -1.392 -8.107 1.00 96.94 133 VAL A CA 1
ATOM 1057 C C . VAL A 1 133 ? -5.229 -0.932 -9.177 1.00 96.94 133 VAL A C 1
ATOM 1059 O O . VAL A 1 133 ? -4.394 -1.694 -9.660 1.00 96.94 133 VAL A O 1
ATOM 1062 N N . THR A 1 134 ? -5.347 0.332 -9.567 1.00 96.19 134 THR A N 1
ATOM 1063 C CA . THR A 1 134 ? -4.543 0.893 -10.651 1.00 96.19 134 THR A CA 1
ATOM 1064 C C . THR A 1 134 ? -3.705 2.068 -10.182 1.00 96.19 134 THR A C 1
ATOM 1066 O O . THR A 1 134 ? -4.162 2.883 -9.379 1.00 96.19 134 THR A O 1
ATOM 1069 N N . ALA A 1 135 ? -2.521 2.213 -10.762 1.00 94.44 135 ALA A N 1
ATOM 1070 C CA . ALA A 1 135 ? -1.661 3.379 -10.627 1.00 94.44 135 ALA A CA 1
ATOM 1071 C C . ALA A 1 135 ? -1.201 3.876 -12.005 1.00 94.44 135 ALA A C 1
ATOM 1073 O O . ALA A 1 135 ? -1.400 3.221 -13.026 1.00 94.44 135 ALA A O 1
ATOM 1074 N N . LEU A 1 136 ? -0.574 5.052 -12.037 1.00 92.75 136 LEU A N 1
ATOM 1075 C CA . LEU A 1 136 ? 0.023 5.602 -13.252 1.00 92.75 136 LEU A CA 1
ATOM 1076 C C . LEU A 1 136 ? 1.544 5.534 -13.172 1.00 92.75 136 LEU A C 1
ATOM 1078 O O . LEU A 1 136 ? 2.157 6.053 -12.237 1.00 92.75 136 LEU A O 1
ATOM 1082 N N . GLY A 1 137 ? 2.150 4.952 -14.202 1.00 90.12 137 GLY A N 1
ATOM 1083 C CA . GLY A 1 137 ? 3.581 5.007 -14.433 1.00 90.12 137 GLY A CA 1
ATOM 1084 C C . GLY A 1 137 ? 4.024 6.441 -14.718 1.00 90.12 137 GLY A C 1
ATOM 1085 O O . GLY A 1 137 ? 3.471 7.140 -15.576 1.00 90.12 137 GLY A O 1
ATOM 1086 N N . ARG A 1 138 ? 5.058 6.885 -14.003 1.00 88.75 138 ARG A N 1
ATOM 1087 C CA . ARG A 1 138 ? 5.706 8.177 -14.229 1.00 88.75 138 ARG A CA 1
ATOM 1088 C C . ARG A 1 138 ? 7.209 7.993 -14.320 1.00 88.75 138 ARG A C 1
ATOM 1090 O O . ARG A 1 138 ? 7.817 7.326 -13.487 1.00 88.75 138 ARG A O 1
ATOM 1097 N N . ARG A 1 139 ? 7.818 8.641 -15.314 1.00 85.69 139 ARG A N 1
ATOM 1098 C CA . ARG A 1 139 ? 9.268 8.607 -15.496 1.00 85.69 139 ARG A CA 1
ATOM 1099 C C . ARG A 1 139 ? 9.977 9.242 -14.285 1.00 85.69 139 ARG A C 1
ATOM 1101 O O . ARG A 1 139 ? 9.584 10.344 -13.882 1.00 85.69 139 ARG A O 1
ATOM 1108 N N . PRO A 1 140 ? 11.035 8.613 -13.740 1.00 85.62 140 PRO A N 1
ATOM 1109 C CA . PRO A 1 140 ? 11.834 9.199 -12.666 1.00 85.62 140 PRO A CA 1
ATOM 1110 C C . PRO A 1 140 ? 12.332 10.611 -13.010 1.00 85.62 140 PRO A C 1
ATOM 1112 O O . PRO A 1 140 ? 12.696 10.886 -14.154 1.00 85.62 140 PRO A O 1
ATOM 1115 N N . GLY A 1 141 ? 12.323 11.514 -12.025 1.00 85.62 141 GLY A N 1
ATOM 1116 C CA . GLY A 1 141 ? 12.778 12.904 -12.183 1.00 85.62 141 GLY A CA 1
ATOM 1117 C C . GLY A 1 141 ? 11.806 13.845 -12.908 1.00 85.62 141 GLY A C 1
ATOM 1118 O O . GLY A 1 141 ? 12.166 14.986 -13.184 1.00 85.62 141 GLY A O 1
ATOM 1119 N N . THR A 1 142 ? 10.582 13.403 -13.218 1.00 85.94 142 THR A N 1
ATOM 1120 C CA . THR A 1 142 ? 9.564 14.235 -13.885 1.00 85.94 142 THR A CA 1
ATOM 1121 C C . THR A 1 142 ? 8.391 14.565 -12.961 1.00 85.94 142 THR A C 1
ATOM 1123 O O . THR A 1 142 ? 8.038 13.786 -12.076 1.00 85.94 142 THR A O 1
ATOM 1126 N N . VAL A 1 143 ? 7.768 15.728 -13.178 1.00 82.12 143 VAL A N 1
ATOM 1127 C CA . VAL A 1 143 ? 6.569 16.186 -12.443 1.00 82.12 143 VAL A CA 1
ATOM 1128 C C . VAL A 1 143 ? 5.289 16.130 -13.283 1.00 82.12 143 VAL A C 1
ATOM 1130 O O . VAL A 1 143 ? 4.203 16.363 -12.763 1.00 82.12 143 VAL A O 1
ATOM 1133 N N . VAL A 1 144 ? 5.410 15.820 -14.577 1.00 79.31 144 VAL A N 1
ATOM 1134 C CA . VAL A 1 144 ? 4.305 15.829 -15.543 1.00 79.31 144 VAL A CA 1
ATOM 1135 C C . VAL A 1 144 ? 3.688 14.436 -15.649 1.00 79.31 144 VAL A C 1
ATOM 1137 O O . VAL A 1 144 ? 4.407 13.445 -15.773 1.00 79.31 144 VAL A O 1
ATOM 1140 N N . PHE A 1 145 ? 2.358 14.380 -15.637 1.00 77.00 145 PHE A N 1
ATOM 1141 C CA . PHE A 1 145 ? 1.579 13.196 -15.995 1.00 77.00 145 PHE A CA 1
ATOM 1142 C C . PHE A 1 145 ? 1.028 13.396 -17.403 1.00 77.00 145 PHE A C 1
ATOM 1144 O O . PHE A 1 145 ? 0.412 14.426 -17.678 1.00 77.00 145 PHE A O 1
ATOM 1151 N N . ASN A 1 146 ? 1.267 12.438 -18.295 1.00 81.31 146 ASN A N 1
ATOM 1152 C CA . ASN A 1 146 ? 0.771 12.516 -19.662 1.00 81.31 146 ASN A CA 1
ATOM 1153 C C . ASN A 1 146 ? -0.494 11.671 -19.810 1.00 81.31 146 ASN A C 1
ATOM 1155 O O . ASN A 1 146 ? -0.682 10.684 -19.104 1.00 81.31 146 ASN A O 1
ATOM 1159 N N . LEU A 1 147 ? -1.338 12.019 -20.784 1.00 84.50 147 LEU A N 1
ATOM 1160 C CA . LEU A 1 147 ? -2.525 11.221 -21.123 1.00 84.50 147 LEU A CA 1
ATOM 1161 C C . LEU A 1 147 ? -2.178 9.801 -21.599 1.00 84.50 147 LEU A C 1
ATOM 1163 O O . LEU A 1 147 ? -3.021 8.918 -21.536 1.00 84.50 147 LEU A O 1
ATOM 1167 N N . ASN A 1 148 ? -0.947 9.586 -22.066 1.00 85.38 148 ASN A N 1
ATOM 1168 C CA . ASN A 1 148 ? -0.421 8.290 -22.489 1.00 85.38 148 ASN A CA 1
ATOM 1169 C C . ASN A 1 148 ? 0.477 7.632 -21.425 1.00 85.38 148 ASN A C 1
ATOM 1171 O O . ASN A 1 148 ? 1.340 6.828 -21.769 1.00 85.38 148 ASN A O 1
ATOM 1175 N N . SER A 1 149 ? 0.344 8.017 -20.153 1.00 90.94 149 SER A N 1
ATOM 1176 C CA . SER A 1 149 ? 1.037 7.330 -19.063 1.00 90.94 149 SER A CA 1
ATOM 1177 C C . SER A 1 149 ? 0.584 5.871 -18.983 1.00 90.94 149 SER A C 1
ATOM 1179 O O . SER A 1 149 ? -0.613 5.600 -18.923 1.00 90.94 149 SER A O 1
ATOM 1181 N N . THR A 1 150 ? 1.553 4.957 -18.914 1.00 93.50 150 THR A N 1
ATOM 1182 C CA . THR A 1 150 ? 1.341 3.524 -18.684 1.00 93.50 150 THR A CA 1
ATOM 1183 C C . THR A 1 150 ? 0.454 3.317 -17.455 1.00 93.50 150 THR A C 1
ATOM 1185 O O . THR A 1 150 ? 0.796 3.778 -16.362 1.00 93.50 150 THR A O 1
ATOM 1188 N N . VAL A 1 151 ? -0.670 2.621 -17.612 1.00 95.25 151 VAL A N 1
ATOM 1189 C CA . VAL A 1 151 ? -1.529 2.235 -16.484 1.00 95.25 151 VAL A CA 1
ATOM 1190 C C . VAL A 1 151 ? -0.982 0.954 -15.874 1.00 95.25 151 VAL A C 1
ATOM 1192 O O . VAL A 1 151 ? -0.855 -0.053 -16.562 1.00 95.25 151 VAL A O 1
ATOM 1195 N N . ILE A 1 152 ? -0.646 0.999 -14.593 1.00 96.25 152 ILE A N 1
ATOM 1196 C CA . ILE A 1 152 ? -0.161 -0.147 -13.828 1.00 96.25 152 ILE A CA 1
ATOM 1197 C C . ILE A 1 152 ? -1.353 -0.764 -13.101 1.00 96.25 152 ILE A C 1
ATOM 1199 O O . ILE A 1 152 ? -2.093 -0.041 -12.438 1.00 96.25 152 ILE A O 1
ATOM 1203 N N . GLU A 1 153 ? -1.526 -2.073 -13.212 1.00 97.44 153 GLU A N 1
ATOM 1204 C CA . GLU A 1 153 ? -2.492 -2.867 -12.459 1.00 97.44 153 GLU A CA 1
ATOM 1205 C C . GLU A 1 153 ? -1.777 -3.641 -11.350 1.00 97.44 153 GLU A C 1
ATOM 1207 O O . GLU A 1 153 ? -0.655 -4.125 -11.525 1.00 97.44 153 GLU A O 1
ATOM 1212 N N . MET A 1 154 ? -2.430 -3.720 -10.194 1.00 97.75 154 MET A N 1
ATOM 1213 C CA . MET A 1 154 ? -1.942 -4.404 -9.006 1.00 97.75 154 MET A CA 1
ATOM 1214 C C . MET A 1 154 ? -3.090 -5.225 -8.433 1.00 97.75 154 MET A C 1
ATOM 1216 O O . MET A 1 154 ? -4.151 -4.682 -8.121 1.00 97.75 154 MET A O 1
ATOM 1220 N N . ASN A 1 155 ? -2.886 -6.526 -8.306 1.00 97.06 155 ASN A N 1
ATOM 1221 C CA . ASN A 1 155 ? -3.839 -7.453 -7.715 1.00 97.06 155 ASN A CA 1
ATOM 1222 C C . ASN A 1 155 ? -3.089 -8.424 -6.783 1.00 97.06 155 ASN A C 1
ATOM 1224 O O . ASN A 1 155 ? -1.856 -8.386 -6.738 1.00 97.06 155 ASN A O 1
ATOM 1228 N N . PRO A 1 156 ? -3.783 -9.281 -6.010 1.00 97.12 156 PRO A N 1
ATOM 1229 C CA . PRO A 1 156 ? -3.118 -10.172 -5.064 1.00 97.12 156 PRO A CA 1
ATOM 1230 C C . PRO A 1 156 ? -2.035 -11.054 -5.684 1.00 97.12 156 PRO A C 1
ATOM 1232 O O . PRO A 1 156 ? -1.118 -11.435 -4.968 1.00 97.12 156 PRO A O 1
ATOM 1235 N N . PHE A 1 157 ? -2.099 -11.376 -6.981 1.00 97.56 157 PHE A N 1
ATOM 1236 C CA . PHE A 1 157 ? -1.111 -12.209 -7.669 1.00 97.56 157 PHE A CA 1
ATOM 1237 C C . PHE A 1 157 ? -0.004 -11.409 -8.341 1.00 97.56 157 PHE A C 1
ATOM 1239 O O . PHE A 1 157 ? 1.158 -11.799 -8.250 1.00 97.56 157 PHE A O 1
ATOM 1246 N N . GLU A 1 158 ? -0.336 -10.308 -9.003 1.00 97.25 158 GLU A N 1
ATOM 1247 C CA . GLU A 1 158 ? 0.577 -9.671 -9.944 1.00 97.25 158 GLU A CA 1
ATOM 1248 C C . GLU A 1 158 ? 0.570 -8.144 -9.890 1.00 97.25 158 GLU A C 1
ATOM 1250 O O . GLU A 1 158 ? -0.399 -7.485 -9.515 1.00 97.25 158 GLU A O 1
ATOM 1255 N N . PHE A 1 159 ? 1.710 -7.592 -10.289 1.00 97.44 159 PHE A N 1
ATOM 1256 C CA . PHE A 1 159 ? 1.955 -6.177 -10.502 1.00 97.44 159 PHE A CA 1
ATOM 1257 C C . PHE A 1 159 ? 2.490 -6.011 -11.920 1.00 97.44 159 PHE A C 1
ATOM 1259 O O . PHE A 1 159 ? 3.490 -6.637 -12.289 1.00 97.44 159 PHE A O 1
ATOM 1266 N N . GLY A 1 160 ? 1.857 -5.167 -12.726 1.00 96.94 160 GLY A N 1
ATOM 1267 C CA . GLY A 1 160 ? 2.283 -4.999 -14.109 1.00 96.94 160 GLY A CA 1
ATOM 1268 C C . GLY A 1 160 ? 1.367 -4.119 -14.928 1.00 96.94 160 GLY A C 1
ATOM 1269 O O . GLY A 1 160 ? 0.695 -3.239 -14.404 1.00 96.94 160 GLY A O 1
ATOM 1270 N N . SER A 1 161 ? 1.385 -4.307 -16.241 1.00 97.00 161 SER A N 1
ATOM 1271 C CA . SER A 1 161 ? 0.562 -3.521 -17.151 1.00 97.00 161 SER A CA 1
ATOM 1272 C C . SE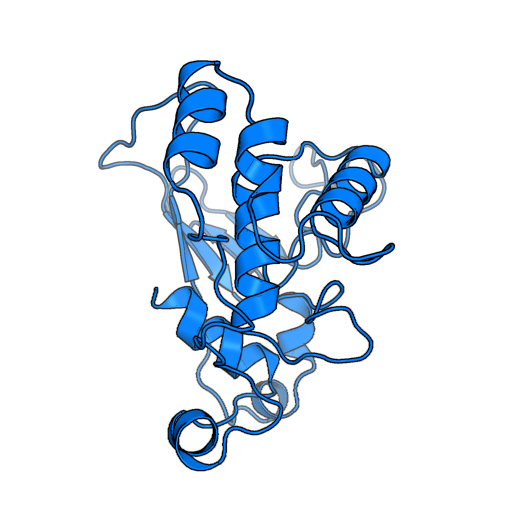R A 1 161 ? 0.263 -4.272 -18.432 1.00 97.00 161 SER A C 1
ATOM 1274 O O . SER A 1 161 ? 1.149 -4.899 -19.011 1.00 97.00 161 SER A O 1
ATOM 1276 N N . PHE A 1 162 ? -0.966 -4.106 -18.917 1.00 95.44 162 PHE A N 1
ATOM 1277 C CA . PHE A 1 162 ? -1.377 -4.488 -20.268 1.00 95.44 162 PHE A CA 1
ATOM 1278 C C . PHE A 1 162 ? -1.013 -3.440 -21.331 1.00 95.44 162 PHE A C 1
ATOM 1280 O O . PHE A 1 162 ? -1.201 -3.680 -22.523 1.00 95.44 162 PHE A O 1
ATOM 1287 N N . ASP A 1 163 ? -0.529 -2.262 -20.930 1.00 94.25 163 ASP A N 1
ATOM 1288 C CA . ASP A 1 163 ? -0.126 -1.219 -21.867 1.00 94.25 163 ASP A CA 1
ATOM 1289 C C . ASP A 1 163 ? 1.027 -1.732 -22.749 1.00 94.25 163 ASP A C 1
ATOM 1291 O O . ASP A 1 163 ? 2.014 -2.240 -22.206 1.00 94.25 163 ASP A O 1
ATOM 1295 N N . PRO A 1 164 ? 0.966 -1.571 -24.085 1.00 91.19 164 PRO A N 1
ATOM 1296 C CA . PRO A 1 164 ? 1.999 -2.058 -25.000 1.00 91.19 164 PRO A CA 1
ATOM 1297 C C . PRO A 1 164 ? 3.427 -1.597 -24.674 1.00 91.19 164 PRO A C 1
ATOM 1299 O O . PRO A 1 164 ? 4.383 -2.264 -25.064 1.00 91.19 164 PRO A O 1
ATOM 1302 N N . SER A 1 165 ? 3.586 -0.461 -23.986 1.00 87.31 165 SER A N 1
ATOM 1303 C CA . SER A 1 165 ? 4.888 0.081 -23.583 1.00 87.31 165 SER A CA 1
ATOM 1304 C C . SER A 1 165 ? 5.599 -0.732 -22.496 1.00 87.31 165 SER A C 1
ATOM 1306 O O . SER A 1 165 ? 6.825 -0.656 -22.406 1.00 87.31 165 SER A O 1
ATOM 1308 N N . LEU A 1 166 ? 4.857 -1.502 -21.693 1.00 91.50 166 LEU A N 1
ATOM 1309 C CA . LEU A 1 166 ? 5.395 -2.360 -20.633 1.00 91.50 166 LEU A CA 1
ATOM 1310 C C . LEU A 1 166 ? 5.018 -3.832 -20.855 1.00 91.50 166 LEU A C 1
ATOM 1312 O O . LEU A 1 166 ? 5.905 -4.681 -20.829 1.00 91.50 166 LEU A O 1
ATOM 1316 N N . ASN A 1 167 ? 3.732 -4.111 -21.107 1.00 94.50 167 ASN A N 1
ATOM 1317 C CA . ASN A 1 167 ? 3.147 -5.407 -21.478 1.00 94.50 167 ASN A CA 1
ATOM 1318 C C . ASN A 1 167 ? 3.759 -6.611 -20.742 1.00 94.50 167 ASN A C 1
ATOM 1320 O O . ASN A 1 167 ? 4.162 -7.604 -21.352 1.00 94.50 167 ASN A O 1
ATOM 1324 N N . THR A 1 168 ? 3.911 -6.483 -19.428 1.00 94.88 168 THR A N 1
ATOM 1325 C CA . THR A 1 168 ? 4.535 -7.504 -18.592 1.00 94.88 168 THR A CA 1
ATOM 1326 C C . THR A 1 168 ? 4.032 -7.397 -17.165 1.00 94.88 168 THR A C 1
ATOM 1328 O O . THR A 1 168 ? 3.630 -6.320 -16.711 1.00 94.88 168 THR A O 1
ATOM 1331 N N . PHE A 1 169 ? 4.089 -8.524 -16.467 1.00 96.62 169 PHE A N 1
ATOM 1332 C CA . PHE A 1 169 ? 3.653 -8.687 -15.090 1.00 96.62 169 PHE A CA 1
ATOM 1333 C C . PHE A 1 169 ? 4.696 -9.480 -14.310 1.00 96.62 169 PHE A C 1
ATOM 1335 O O . PHE A 1 169 ? 5.409 -10.324 -14.858 1.00 96.62 169 PHE A O 1
ATOM 1342 N N . THR A 1 170 ? 4.785 -9.194 -13.018 1.00 96.12 170 THR A N 1
ATOM 1343 C CA . THR A 1 170 ? 5.573 -9.958 -12.053 1.00 96.12 170 THR A CA 1
ATOM 1344 C C . THR A 1 170 ? 4.692 -10.331 -10.876 1.00 96.12 170 THR A C 1
ATOM 1346 O O . THR A 1 170 ? 3.735 -9.621 -10.576 1.00 96.12 170 THR A O 1
ATOM 1349 N N . ASP A 1 171 ? 5.042 -11.406 -10.172 1.00 97.19 171 ASP A N 1
ATOM 1350 C CA . ASP A 1 171 ? 4.396 -11.725 -8.902 1.00 97.19 171 ASP A CA 1
ATOM 1351 C C . ASP A 1 171 ? 4.620 -10.567 -7.908 1.00 97.19 171 ASP A C 1
ATOM 1353 O O . ASP A 1 171 ? 5.766 -10.164 -7.662 1.00 97.19 171 ASP A O 1
ATOM 1357 N N . ILE A 1 172 ? 3.527 -10.018 -7.363 1.00 97.31 172 ILE A N 1
ATOM 1358 C CA . ILE A 1 172 ? 3.553 -8.846 -6.474 1.00 97.31 172 ILE A CA 1
ATOM 1359 C C . ILE A 1 172 ? 4.304 -9.118 -5.164 1.00 97.31 172 ILE A C 1
ATOM 1361 O O . ILE A 1 172 ? 4.911 -8.204 -4.609 1.00 97.31 172 ILE A O 1
ATOM 1365 N N . LYS A 1 173 ? 4.374 -10.384 -4.731 1.00 97.56 173 LYS A N 1
ATOM 1366 C CA . LYS A 1 173 ? 5.138 -10.815 -3.553 1.00 97.56 173 LYS A CA 1
ATOM 1367 C C . LYS A 1 173 ? 6.611 -10.417 -3.645 1.00 97.56 173 LYS A C 1
ATOM 1369 O O . LYS A 1 173 ? 7.241 -10.135 -2.629 1.00 97.56 173 LYS A O 1
ATOM 1374 N N . TYR A 1 174 ? 7.152 -10.386 -4.867 1.00 97.12 174 TYR A N 1
ATOM 1375 C CA . TYR A 1 174 ? 8.556 -10.079 -5.137 1.00 97.12 174 TYR A CA 1
ATOM 1376 C C . TYR A 1 174 ? 8.805 -8.628 -5.565 1.00 97.12 174 TYR A C 1
ATOM 1378 O O . TYR A 1 174 ? 9.879 -8.312 -6.095 1.00 97.12 174 TYR A O 1
ATOM 1386 N N . LEU A 1 175 ? 7.837 -7.733 -5.350 1.00 95.44 175 LEU A N 1
ATOM 1387 C CA . LEU A 1 175 ? 7.975 -6.314 -5.664 1.00 95.44 175 LEU A CA 1
ATOM 1388 C C . LEU A 1 175 ? 9.210 -5.709 -4.968 1.00 95.44 175 LEU A C 1
ATOM 1390 O O . LEU A 1 175 ? 9.579 -6.082 -3.857 1.00 95.44 175 LEU A O 1
ATOM 1394 N N . GLY A 1 176 ? 9.889 -4.786 -5.652 1.00 93.00 176 GLY A N 1
ATOM 1395 C CA . GLY A 1 176 ? 11.141 -4.186 -5.175 1.00 93.00 176 GLY A CA 1
ATOM 1396 C C . GLY A 1 176 ? 12.400 -5.013 -5.467 1.00 93.00 176 GLY A C 1
ATOM 1397 O O . GLY A 1 176 ? 13.506 -4.523 -5.240 1.00 93.00 176 GLY A O 1
ATOM 1398 N N . THR A 1 177 ? 12.269 -6.228 -6.013 1.00 96.00 177 THR A N 1
ATOM 1399 C CA . THR A 1 177 ? 13.421 -7.036 -6.438 1.00 96.00 177 THR A CA 1
ATOM 1400 C C . THR A 1 177 ? 14.114 -6.409 -7.656 1.00 96.00 177 THR A C 1
ATOM 1402 O O . THR A 1 177 ? 13.461 -6.196 -8.680 1.00 96.00 177 THR A O 1
ATOM 1405 N N . PRO A 1 178 ? 15.434 -6.146 -7.608 1.00 94.31 178 PRO A N 1
ATOM 1406 C CA . PRO A 1 178 ? 16.176 -5.712 -8.785 1.00 94.31 178 PRO A CA 1
ATOM 1407 C C . PRO A 1 178 ? 16.299 -6.862 -9.788 1.00 94.31 178 PRO A C 1
ATOM 1409 O O . PRO A 1 178 ? 16.737 -7.964 -9.439 1.00 94.31 178 PRO A O 1
ATOM 1412 N N . VAL A 1 179 ? 15.947 -6.592 -11.044 1.00 94.50 179 VAL A N 1
ATOM 1413 C CA . VAL A 1 179 ? 15.969 -7.575 -12.133 1.00 94.50 179 VAL A CA 1
ATOM 1414 C C . VAL A 1 179 ? 16.848 -7.118 -13.295 1.00 94.50 179 VAL A C 1
ATOM 1416 O O . VAL A 1 179 ? 16.914 -5.931 -13.606 1.00 94.50 179 VAL A O 1
ATOM 1419 N N . ASP A 1 180 ? 17.486 -8.080 -13.958 1.00 95.75 180 ASP A N 1
ATOM 1420 C CA . ASP A 1 180 ? 18.176 -7.922 -15.237 1.00 95.75 180 ASP A CA 1
ATOM 1421 C C . ASP A 1 180 ? 17.609 -8.947 -16.230 1.00 95.75 180 ASP A C 1
ATOM 1423 O O . ASP A 1 180 ? 17.570 -10.148 -15.953 1.00 95.75 180 ASP A O 1
ATOM 1427 N N . ASN A 1 181 ? 17.093 -8.469 -17.367 1.00 92.62 181 ASN A N 1
ATOM 1428 C CA . ASN A 1 181 ? 16.399 -9.280 -18.378 1.00 92.62 181 ASN A CA 1
ATOM 1429 C C . ASN A 1 181 ? 15.337 -10.240 -17.796 1.00 92.62 181 ASN A C 1
ATOM 1431 O O . ASN A 1 181 ? 15.255 -11.411 -18.171 1.00 92.62 181 ASN A O 1
ATOM 1435 N N . GLY A 1 182 ? 14.535 -9.743 -16.847 1.00 90.31 182 GLY A N 1
ATOM 1436 C CA . GLY A 1 182 ? 13.453 -10.502 -16.209 1.00 90.31 182 GLY A CA 1
ATOM 1437 C C . GLY A 1 182 ? 13.914 -11.541 -15.183 1.00 90.31 182 GLY A C 1
ATOM 1438 O O . GLY A 1 182 ? 13.097 -12.326 -14.710 1.00 90.31 182 GLY A O 1
ATOM 1439 N N . LYS A 1 183 ? 15.203 -11.565 -14.824 1.00 93.56 183 LYS A N 1
ATOM 1440 C CA . LYS A 1 183 ? 15.749 -12.447 -13.787 1.00 93.56 183 LYS A CA 1
ATOM 1441 C C . LYS A 1 183 ? 16.244 -11.629 -12.597 1.00 93.56 183 LYS A C 1
ATOM 1443 O O . LYS A 1 183 ? 16.837 -10.574 -12.811 1.00 93.56 183 LYS A O 1
ATOM 1448 N N . PRO A 1 184 ? 16.032 -12.087 -11.353 1.00 95.00 184 PRO A N 1
ATOM 1449 C CA . PRO A 1 184 ? 16.525 -11.378 -10.180 1.00 95.00 184 PRO A CA 1
ATOM 1450 C C . PRO A 1 184 ? 18.057 -11.337 -10.189 1.00 95.00 184 PRO A C 1
ATOM 1452 O O . PRO A 1 184 ? 18.711 -12.345 -10.452 1.00 95.00 184 PRO A O 1
ATOM 1455 N N . VAL A 1 185 ? 18.629 -10.164 -9.908 1.00 95.00 185 VAL A N 1
ATOM 1456 C CA . VAL A 1 185 ? 20.091 -9.972 -9.851 1.00 95.00 185 VAL A CA 1
ATOM 1457 C C . VAL A 1 185 ? 20.677 -10.588 -8.575 1.00 95.00 185 VAL A C 1
ATOM 1459 O O . VAL A 1 185 ? 21.786 -11.111 -8.593 1.00 95.00 185 VAL A O 1
ATOM 1462 N N . ASN A 1 186 ? 19.923 -10.537 -7.473 1.00 89.81 186 ASN A N 1
ATOM 1463 C CA . ASN A 1 186 ? 20.305 -11.018 -6.142 1.00 89.81 186 ASN A CA 1
ATOM 1464 C C . ASN A 1 186 ? 19.142 -11.811 -5.509 1.00 89.81 186 ASN A C 1
ATOM 1466 O O . ASN A 1 186 ? 18.288 -12.346 -6.213 1.00 89.81 186 ASN A O 1
ATOM 1470 N N . ALA A 1 187 ? 19.097 -11.888 -4.176 1.00 93.06 187 ALA A N 1
ATOM 1471 C CA . ALA A 1 187 ? 17.943 -12.411 -3.454 1.00 93.06 187 ALA A CA 1
ATOM 1472 C C . ALA A 1 187 ? 16.674 -11.604 -3.775 1.00 93.06 187 ALA A C 1
ATOM 1474 O O . ALA A 1 187 ? 16.718 -10.375 -3.872 1.00 93.06 187 ALA A O 1
ATOM 1475 N N . CYS A 1 188 ? 15.547 -12.304 -3.909 1.00 95.06 188 CYS A N 1
ATOM 1476 C CA . CYS A 1 188 ? 14.253 -11.658 -4.076 1.00 95.06 188 CYS A CA 1
ATOM 1477 C C . CYS A 1 188 ? 13.851 -10.927 -2.792 1.00 95.06 188 CYS A C 1
ATOM 1479 O O . CYS A 1 188 ? 13.995 -11.450 -1.684 1.00 95.06 188 CYS A O 1
ATOM 1481 N N . VAL A 1 189 ? 13.325 -9.724 -2.968 1.00 95.69 189 VAL A N 1
ATOM 1482 C CA . VAL A 1 189 ? 12.694 -8.929 -1.917 1.00 95.69 189 VAL A CA 1
ATOM 1483 C C . VAL A 1 189 ? 11.312 -9.515 -1.637 1.00 95.69 189 VAL A C 1
ATOM 1485 O O . VAL A 1 189 ? 10.658 -9.978 -2.560 1.00 95.69 189 VAL A O 1
ATOM 1488 N N . ASN A 1 190 ? 10.876 -9.501 -0.377 1.00 95.50 190 ASN A N 1
ATOM 1489 C CA . ASN A 1 190 ? 9.497 -9.798 0.021 1.00 95.50 190 ASN A CA 1
ATOM 1490 C C . ASN A 1 190 ? 8.973 -8.666 0.913 1.00 95.50 190 ASN A C 1
ATOM 1492 O O . ASN A 1 190 ? 9.764 -8.014 1.601 1.00 95.50 190 ASN A O 1
ATOM 1496 N N . GLY A 1 191 ? 7.653 -8.466 0.935 1.00 95.19 191 GLY A N 1
ATOM 1497 C CA . GLY A 1 191 ? 6.982 -7.523 1.836 1.00 95.19 191 GLY A CA 1
ATOM 1498 C C . GLY A 1 191 ? 7.028 -6.060 1.394 1.00 95.19 191 GLY A C 1
ATOM 1499 O O . GLY A 1 191 ? 6.580 -5.179 2.127 1.00 95.19 191 GLY A O 1
ATOM 1500 N N . PHE A 1 192 ? 7.555 -5.775 0.198 1.00 95.88 192 PHE A N 1
ATOM 1501 C CA . PHE A 1 192 ? 7.468 -4.436 -0.390 1.00 95.88 192 PHE A CA 1
ATOM 1502 C C . PHE A 1 192 ? 6.030 -4.101 -0.821 1.00 95.88 192 PHE A C 1
ATOM 1504 O O . PHE A 1 192 ? 5.658 -2.932 -0.888 1.00 95.88 192 PHE A O 1
ATOM 1511 N N . ASP A 1 193 ? 5.213 -5.127 -1.054 1.00 96.81 193 ASP A N 1
ATOM 1512 C CA . ASP A 1 193 ? 3.775 -5.087 -1.308 1.00 96.81 193 ASP A CA 1
ATOM 1513 C C . ASP A 1 193 ? 2.942 -4.893 -0.028 1.00 96.81 193 ASP A C 1
ATOM 1515 O O . ASP A 1 193 ? 1.830 -5.410 0.084 1.00 96.81 193 ASP A O 1
ATOM 1519 N N . ASN A 1 194 ? 3.472 -4.148 0.951 1.00 96.50 194 ASN A N 1
ATOM 1520 C CA . ASN A 1 194 ? 2.759 -3.824 2.183 1.00 96.50 194 ASN A CA 1
ATOM 1521 C C . ASN A 1 194 ? 1.371 -3.240 1.876 1.00 96.50 194 ASN A C 1
ATOM 1523 O O . ASN A 1 194 ? 1.230 -2.322 1.068 1.00 96.50 194 ASN A O 1
ATOM 1527 N N . ALA A 1 195 ? 0.362 -3.734 2.586 1.00 95.12 195 ALA A N 1
ATOM 1528 C CA . ALA A 1 195 ? -1.039 -3.419 2.359 1.00 95.12 195 ALA A CA 1
ATOM 1529 C C . ALA A 1 195 ? -1.402 -1.947 2.578 1.00 95.12 195 ALA A C 1
ATOM 1531 O O . ALA A 1 195 ? -2.348 -1.462 1.970 1.00 95.12 195 ALA A O 1
ATOM 1532 N N . GLY A 1 196 ? -0.658 -1.225 3.420 1.00 94.31 196 GLY A N 1
ATOM 1533 C CA . GLY A 1 196 ? -0.828 0.221 3.543 1.00 94.31 196 GLY A CA 1
ATOM 1534 C C . GLY A 1 196 ? -0.166 0.997 2.402 1.00 94.31 196 GLY A C 1
ATOM 1535 O O . GLY A 1 196 ? -0.625 2.088 2.065 1.00 94.31 196 GLY A O 1
ATOM 1536 N N . PHE A 1 197 ? 0.942 0.479 1.854 1.00 95.31 197 PHE A N 1
ATOM 1537 C CA . PHE A 1 197 ? 1.762 1.149 0.836 1.00 95.31 197 PHE A CA 1
ATOM 1538 C C . PHE A 1 197 ? 1.140 1.119 -0.563 1.00 95.31 197 PHE A C 1
ATOM 1540 O O . PHE A 1 197 ? 1.254 2.113 -1.285 1.00 95.31 197 PHE A O 1
ATOM 1547 N N . LEU A 1 198 ? 0.511 -0.000 -0.920 1.00 93.19 198 LEU A N 1
ATOM 1548 C CA . LEU A 1 198 ? -0.246 -0.190 -2.160 1.00 93.19 198 LEU A CA 1
ATOM 1549 C C . LEU A 1 198 ? -1.680 0.347 -2.031 1.00 93.19 198 LEU A C 1
ATOM 1551 O O . LEU A 1 198 ? -2.103 1.119 -2.925 1.00 93.19 198 LEU A O 1
#

Sequence (198 aa):
GGSWLVGSLAMQNFTTVEEVVFENPYDLWNLTESRQLVNQTNLWKIILPVIGNNLTSALSFMNFWSNNKQGIKYDLAAKMMAGFETSLTDAWSRGLAHQLFPQDDNNYGSSATWSDIRDSTAFANHDMPFMFVTALGRRPGTVVFNLNSTVIEMNPFEFGSFDPSLNTFTDIKYLGTPVDNGKPVNACVNGFDNAGFL

Organism: Candida tropicalis (NCBI:txid5482)